Protein AF-A0A9C7V4M0-F1 (afdb_monomer_lite)

Sequence (363 aa):
MPRSAPHSQGSASPSSDWIDIIIPEENLIRITEFARAHLWLRRQAGNAGAIAARNTASVVIPTAVREFLRRYAFNRIAEGSASLALGSVAGYFPCVLEAAGLYRDVNNHTYTRWTVAGRVACIILPGAGVTTLIAIGAMGSSAAAALAAANFVYTPLRDVIQHYILREDNLEADERCQRLSAAIGAVAYMPNQFAVNEAMQYGTDILEPYTGALGANIVARSVVNFLGECTDDAVSIGSASYLMGREVETHVRFSPPSMRTWSAITDRILNTHAGRSALFSTVLDAGYTTDFATAPRTPNSHVSLTIESAAVGAAAGLAYLPYALTLGQDPRREYDVEAAERRGNTTVGQVSLTSFNVIRERR

pLDDT: mean 83.08, std 18.17, range [26.48, 97.69]

Structure (mmCIF, N/CA/C/O backbone):
data_AF-A0A9C7V4M0-F1
#
_entry.id   AF-A0A9C7V4M0-F1
#
loop_
_atom_site.group_PDB
_atom_site.id
_atom_site.type_symbol
_atom_site.label_atom_id
_atom_site.label_alt_id
_atom_site.label_comp_id
_atom_site.label_asym_id
_atom_site.label_entity_id
_atom_site.label_seq_id
_atom_site.pdbx_PDB_ins_code
_atom_site.Cartn_x
_atom_site.Cartn_y
_atom_site.Cartn_z
_atom_site.occupancy
_atom_site.B_iso_or_equiv
_atom_site.auth_seq_id
_atom_site.auth_comp_id
_atom_site.auth_asym_id
_atom_site.auth_atom_id
_atom_site.pdbx_PDB_model_num
ATOM 1 N N . MET A 1 1 ? -23.408 11.615 108.788 1.00 41.50 1 MET A N 1
ATOM 2 C CA . MET A 1 1 ? -21.998 11.566 108.339 1.00 41.50 1 MET A CA 1
ATOM 3 C C . MET A 1 1 ? -21.978 11.728 106.825 1.00 41.50 1 MET A C 1
ATOM 5 O O . MET A 1 1 ? -22.758 11.038 106.178 1.00 41.50 1 MET A O 1
ATOM 9 N N . PRO A 1 2 ? -21.201 12.673 106.270 1.00 43.59 2 PRO A N 1
ATOM 10 C CA . PRO A 1 2 ? -21.283 13.043 104.860 1.00 43.59 2 PRO A CA 1
ATOM 11 C C . PRO A 1 2 ? -20.517 12.034 103.995 1.00 43.59 2 PRO A C 1
ATOM 13 O O . PRO A 1 2 ? -19.413 11.627 104.350 1.00 43.59 2 PRO A O 1
ATOM 16 N N . ARG A 1 3 ? -21.094 11.637 102.856 1.00 42.34 3 ARG A N 1
ATOM 17 C CA . ARG A 1 3 ? -20.369 10.960 101.775 1.00 42.34 3 ARG A CA 1
ATOM 18 C C . ARG A 1 3 ? -20.226 11.930 100.610 1.00 42.34 3 ARG A C 1
ATOM 20 O O . ARG A 1 3 ? -21.210 12.426 100.072 1.00 42.34 3 ARG A O 1
ATOM 27 N N . SER A 1 4 ? -18.969 12.208 100.310 1.00 45.22 4 SER A N 1
ATOM 28 C CA . SER A 1 4 ? -18.433 12.920 99.160 1.00 45.22 4 SER A CA 1
ATOM 29 C C . SER A 1 4 ? -18.827 12.258 97.830 1.00 45.22 4 SER A C 1
ATOM 31 O O . SER A 1 4 ? -19.057 11.051 97.759 1.00 45.22 4 SER A O 1
ATOM 33 N N . ALA A 1 5 ? -18.927 13.096 96.797 1.00 48.88 5 ALA A N 1
ATOM 34 C CA . ALA A 1 5 ? -19.408 12.815 95.443 1.00 48.88 5 ALA A CA 1
ATOM 35 C C . ALA A 1 5 ? -18.590 11.772 94.653 1.00 48.88 5 ALA A C 1
ATOM 37 O O . ALA A 1 5 ? -17.413 11.568 94.950 1.00 48.88 5 ALA A O 1
ATOM 38 N N . PRO A 1 6 ? -19.132 11.247 93.537 1.00 47.34 6 PRO A N 1
ATOM 39 C CA . PRO A 1 6 ? -18.341 10.913 92.366 1.00 47.34 6 PRO A CA 1
ATOM 40 C C . PRO A 1 6 ? -18.458 12.016 91.303 1.00 47.34 6 PRO A C 1
ATOM 42 O O . PRO A 1 6 ? -19.546 12.382 90.860 1.00 47.34 6 PRO A O 1
ATOM 45 N N . HIS A 1 7 ? -17.297 12.528 90.899 1.00 45.88 7 HIS A N 1
ATOM 46 C CA . HIS A 1 7 ? -17.109 13.360 89.719 1.00 45.88 7 HIS A CA 1
ATOM 47 C C . HIS A 1 7 ? -17.587 12.632 88.456 1.00 45.88 7 HIS A C 1
ATOM 49 O O . HIS A 1 7 ? -17.216 11.483 88.211 1.00 45.88 7 HIS A O 1
ATOM 55 N N . SER A 1 8 ? -18.369 13.326 87.631 1.00 46.34 8 SER A N 1
ATOM 56 C CA . SER A 1 8 ? -18.640 12.935 86.254 1.00 46.34 8 SER A CA 1
ATOM 57 C C . SER A 1 8 ? -17.338 12.999 85.452 1.00 46.34 8 SER A C 1
ATOM 59 O O . SER A 1 8 ? -16.756 14.066 85.257 1.00 46.34 8 SER A O 1
ATOM 61 N N . GLN A 1 9 ? -16.860 11.845 84.988 1.00 46.28 9 GLN A N 1
ATOM 62 C CA . GLN A 1 9 ? -15.827 11.784 83.959 1.00 46.28 9 GLN A CA 1
ATOM 63 C C . GLN A 1 9 ? -16.443 12.286 82.651 1.00 46.28 9 GLN A C 1
ATOM 65 O O . GLN A 1 9 ? -17.275 11.613 82.046 1.00 46.28 9 GLN A O 1
ATOM 70 N N . GLY A 1 10 ? -16.062 13.495 82.242 1.00 44.91 10 GLY A N 1
ATOM 71 C CA . GLY A 1 10 ? -16.312 13.978 80.892 1.00 44.91 10 GLY A CA 1
ATOM 72 C C . GLY A 1 10 ? -15.559 13.090 79.907 1.00 44.91 10 GLY A C 1
ATOM 73 O O . GLY A 1 10 ? -14.334 13.005 79.950 1.00 44.91 10 GLY A O 1
ATOM 74 N N . SER A 1 11 ? -16.298 12.410 79.037 1.00 47.19 11 SER A N 1
ATOM 75 C CA . SER A 1 11 ? -15.755 11.713 77.879 1.00 47.19 11 SER A CA 1
ATOM 76 C C . SER A 1 11 ? -15.126 12.743 76.940 1.00 47.19 11 SER A C 1
ATOM 78 O O . SER A 1 11 ? -15.835 13.427 76.199 1.00 47.19 11 SER A O 1
ATOM 80 N N . ALA A 1 12 ? -13.802 12.879 76.986 1.00 50.81 12 ALA A N 1
ATOM 81 C CA . ALA A 1 12 ? -13.055 13.573 75.950 1.00 50.81 12 ALA A CA 1
ATOM 82 C C . ALA A 1 12 ? -13.247 12.799 74.639 1.00 50.81 12 ALA A C 1
ATOM 84 O O . ALA A 1 12 ? -12.781 11.669 74.493 1.00 50.81 12 ALA A O 1
ATOM 85 N N . SER A 1 13 ? -13.997 13.390 73.710 1.00 54.34 13 SER A N 1
ATOM 86 C CA . SER A 1 13 ? -14.003 12.952 72.318 1.00 54.34 13 SER A CA 1
ATOM 87 C C . SER A 1 13 ? -12.566 13.067 71.796 1.00 54.34 13 SER A C 1
ATOM 89 O O . SER A 1 13 ? -11.939 14.101 72.044 1.00 54.34 13 SER A O 1
ATOM 91 N N . PRO A 1 14 ? -12.001 12.039 71.139 1.00 50.09 14 PRO A N 1
ATOM 92 C CA . PRO A 1 14 ? -10.691 12.170 70.528 1.00 50.09 14 PRO A CA 1
ATOM 93 C C . PRO A 1 14 ? -10.807 13.238 69.441 1.00 50.09 14 PRO A C 1
ATOM 95 O O . PRO A 1 14 ? -11.465 13.021 68.425 1.00 50.09 14 PRO A O 1
ATOM 98 N N . SER A 1 15 ? -10.202 14.405 69.671 1.00 54.19 15 SER A N 1
ATOM 99 C CA . SER A 1 15 ? -9.975 15.384 68.617 1.00 54.19 15 SER A CA 1
ATOM 100 C C . SER A 1 15 ? -9.046 14.720 67.609 1.00 54.19 15 SER A C 1
ATOM 102 O O . SER A 1 15 ? -7.833 14.656 67.795 1.00 54.19 15 SER A O 1
ATOM 104 N N . SER A 1 16 ? -9.630 14.125 66.575 1.00 54.12 16 SER A N 1
ATOM 105 C CA . SER A 1 16 ? -8.900 13.764 65.375 1.00 54.12 16 SER A CA 1
ATOM 106 C C . SER A 1 16 ? -8.383 15.074 64.790 1.00 54.12 16 SER A C 1
ATOM 108 O O . SER A 1 16 ? -9.146 15.804 64.156 1.00 54.12 16 SER A O 1
ATOM 110 N N . ASP A 1 17 ? -7.128 15.401 65.089 1.00 50.47 17 ASP A N 1
ATOM 111 C CA . ASP A 1 17 ? -6.379 16.466 64.433 1.00 50.47 17 ASP A CA 1
ATOM 112 C C . ASP A 1 17 ? -6.276 16.102 62.949 1.00 50.47 17 ASP A C 1
ATOM 114 O O . ASP A 1 17 ? -5.369 15.392 62.511 1.00 50.47 17 ASP A O 1
ATOM 118 N N . TRP A 1 18 ? -7.264 16.530 62.169 1.00 58.59 18 TRP A N 1
ATOM 119 C CA . TRP A 1 18 ? -7.166 16.513 60.722 1.00 58.59 18 TRP A CA 1
ATOM 120 C C . TRP A 1 18 ? -6.251 17.668 60.331 1.00 58.59 18 TRP A C 1
ATOM 122 O O . TRP A 1 18 ? -6.521 18.829 60.630 1.00 58.59 18 TRP A O 1
ATOM 132 N N . ILE A 1 19 ? -5.130 17.339 59.696 1.00 63.84 19 ILE A N 1
ATOM 133 C CA . ILE A 1 19 ? -4.289 18.338 59.047 1.00 63.84 19 ILE A CA 1
ATOM 134 C C . ILE A 1 19 ? -5.003 18.723 57.753 1.00 63.84 19 ILE A C 1
ATOM 136 O O . ILE A 1 19 ? -4.982 17.965 56.781 1.00 63.84 19 ILE A O 1
ATOM 140 N N . ASP A 1 20 ? -5.630 19.897 57.742 1.00 56.53 20 ASP A N 1
ATOM 141 C CA . ASP A 1 20 ? -6.172 20.493 56.525 1.00 56.53 20 ASP A CA 1
ATOM 142 C C . ASP A 1 20 ? -5.011 20.948 55.632 1.00 56.53 20 ASP A C 1
ATOM 144 O O . ASP A 1 20 ? -4.419 22.015 55.810 1.00 56.53 20 ASP A O 1
ATOM 148 N N . ILE A 1 21 ? -4.654 20.112 54.654 1.00 70.12 21 ILE A N 1
ATOM 149 C CA . ILE A 1 21 ? -3.719 20.493 53.595 1.00 70.12 21 ILE A CA 1
ATOM 150 C C . ILE A 1 21 ? -4.492 21.352 52.591 1.00 70.12 21 ILE A C 1
ATOM 152 O O . ILE A 1 21 ? -5.098 20.847 51.647 1.00 70.12 21 ILE A O 1
ATOM 156 N N . ILE A 1 22 ? -4.467 22.669 52.797 1.00 74.12 22 ILE A N 1
ATOM 157 C CA . ILE A 1 22 ? -5.002 23.637 51.836 1.00 74.12 22 ILE A CA 1
ATOM 158 C C . ILE A 1 22 ? -4.025 23.712 50.661 1.00 74.12 22 ILE A C 1
ATOM 160 O O . ILE A 1 22 ? -2.977 24.352 50.741 1.00 74.12 22 ILE A O 1
ATOM 164 N N . ILE A 1 23 ? -4.356 23.035 49.563 1.00 71.31 23 ILE A N 1
ATOM 165 C CA . ILE A 1 23 ? -3.645 23.189 48.292 1.00 71.31 23 ILE A CA 1
ATOM 166 C C . ILE A 1 23 ? -4.251 24.408 47.583 1.00 71.31 23 ILE A C 1
ATOM 168 O O . ILE A 1 23 ? -5.443 24.380 47.277 1.00 71.31 23 ILE A O 1
ATOM 172 N N . PRO A 1 24 ? -3.469 25.465 47.293 1.00 80.56 24 PRO A N 1
ATOM 173 C CA . PRO A 1 24 ? -3.948 26.603 46.512 1.00 80.56 24 PRO A CA 1
ATOM 174 C C . PRO A 1 24 ? -4.543 26.140 45.174 1.00 80.56 24 PRO A C 1
ATOM 176 O O . PRO A 1 24 ? -3.950 25.290 44.505 1.00 80.56 24 PRO A O 1
ATOM 179 N N . GLU A 1 25 ? -5.684 26.698 44.757 1.00 77.25 25 GLU A N 1
ATOM 180 C CA . GLU A 1 25 ? -6.380 26.292 43.520 1.00 77.25 25 GLU A CA 1
ATOM 181 C C . GLU A 1 25 ? -5.465 26.345 42.284 1.00 77.25 25 GLU A C 1
ATOM 183 O O . GLU A 1 25 ? -5.486 25.453 41.440 1.00 77.25 25 GLU A O 1
ATOM 188 N N . GLU A 1 26 ? -4.569 27.330 42.228 1.00 77.94 26 GLU A N 1
ATOM 189 C CA . GLU A 1 26 ? -3.531 27.484 41.200 1.00 77.94 26 GLU A CA 1
ATOM 190 C C . GLU A 1 26 ? -2.539 26.308 41.116 1.00 77.94 26 GLU A C 1
ATOM 192 O O . GLU A 1 26 ? -2.023 25.992 40.039 1.00 77.94 26 GLU A O 1
ATOM 197 N N . ASN A 1 27 ? -2.274 25.633 42.236 1.00 77.62 27 ASN A N 1
ATOM 198 C CA . ASN A 1 27 ? -1.433 24.439 42.280 1.00 77.62 27 ASN A CA 1
ATOM 199 C C . ASN A 1 27 ? -2.236 23.199 41.880 1.00 77.62 27 ASN A C 1
ATOM 201 O O . ASN A 1 27 ? -1.705 22.321 41.207 1.00 77.62 27 ASN A O 1
ATOM 205 N N . LEU A 1 28 ? -3.527 23.155 42.213 1.00 73.38 28 LEU A N 1
ATOM 206 C CA . LEU A 1 28 ? -4.447 22.097 41.791 1.00 73.38 28 LEU A CA 1
ATOM 207 C C . LEU A 1 28 ? -4.658 22.108 40.266 1.00 73.38 28 LEU A C 1
ATOM 209 O O . LEU A 1 28 ? -4.593 21.057 39.624 1.00 73.38 28 LEU A O 1
ATOM 213 N N . ILE A 1 29 ? -4.806 23.291 39.663 1.00 79.50 29 ILE A N 1
ATOM 214 C CA . ILE A 1 29 ? -4.870 23.469 38.203 1.00 79.50 29 ILE A CA 1
ATOM 215 C C . ILE A 1 29 ? -3.561 23.003 37.553 1.00 79.50 29 ILE A C 1
ATOM 217 O O . ILE A 1 29 ? -3.587 22.162 36.659 1.00 79.50 29 ILE A O 1
ATOM 221 N N . ARG A 1 30 ? -2.399 23.440 38.055 1.00 77.38 30 ARG A N 1
ATOM 222 C CA . ARG A 1 30 ? -1.102 23.006 37.503 1.00 77.38 30 ARG A CA 1
ATOM 223 C C . ARG A 1 30 ? -0.863 21.501 37.617 1.00 77.38 30 ARG A C 1
ATOM 225 O O . ARG A 1 30 ? -0.384 20.889 36.665 1.00 77.38 30 ARG A O 1
ATOM 232 N N . ILE A 1 31 ? -1.203 20.889 38.752 1.00 77.12 31 ILE A N 1
ATOM 233 C CA . ILE A 1 31 ? -1.056 19.440 38.954 1.00 77.12 31 ILE A CA 1
ATOM 234 C C . ILE A 1 31 ? -1.982 18.670 38.004 1.00 77.12 31 ILE A C 1
ATOM 236 O O . ILE A 1 31 ? -1.557 17.682 37.404 1.00 77.12 31 ILE A O 1
ATOM 240 N N . THR A 1 32 ? -3.226 19.124 37.828 1.00 79.44 32 THR A N 1
ATOM 241 C CA . THR A 1 32 ? -4.188 18.468 36.928 1.00 79.44 32 THR A CA 1
ATOM 242 C C . THR A 1 32 ? -3.817 18.630 35.453 1.00 79.44 32 THR A C 1
ATOM 244 O O . THR A 1 32 ? -3.911 17.659 34.701 1.00 79.44 32 THR A O 1
ATOM 247 N N . GLU A 1 33 ? -3.328 19.799 35.034 1.00 84.62 33 GLU A N 1
ATOM 248 C CA . GLU A 1 33 ? -2.803 20.027 33.683 1.00 84.62 33 GLU A CA 1
ATOM 249 C C . GLU A 1 33 ? -1.559 19.182 33.403 1.00 84.62 33 GLU A C 1
ATOM 251 O O . GLU A 1 33 ? -1.486 18.515 32.369 1.00 84.62 33 GLU A O 1
ATOM 256 N N . PHE A 1 34 ? -0.613 19.137 34.345 1.00 84.44 34 PHE A N 1
ATOM 257 C CA . PHE A 1 34 ? 0.590 18.317 34.225 1.00 84.44 34 PHE A CA 1
ATOM 258 C C . PHE A 1 34 ? 0.255 16.821 34.145 1.00 84.44 34 PHE A C 1
ATOM 260 O O . PHE A 1 34 ? 0.763 16.114 33.272 1.00 84.44 34 PHE A O 1
ATOM 267 N N . ALA A 1 35 ? -0.649 16.334 35.001 1.00 82.50 35 ALA A N 1
ATOM 268 C CA . ALA A 1 35 ? -1.106 14.947 34.969 1.00 82.50 35 ALA A CA 1
ATOM 269 C C . ALA A 1 35 ? -1.805 14.607 33.642 1.00 82.50 35 ALA A C 1
ATOM 271 O O . ALA A 1 35 ? -1.540 13.551 33.060 1.00 82.50 35 ALA A O 1
ATOM 272 N N . ARG A 1 36 ? -2.643 15.514 33.120 1.00 83.94 36 ARG A N 1
ATOM 273 C CA . ARG A 1 36 ? -3.312 15.356 31.820 1.00 83.94 36 ARG A CA 1
ATOM 274 C C . ARG A 1 36 ? -2.304 15.311 30.672 1.00 83.94 36 ARG A C 1
ATOM 276 O O . ARG A 1 36 ? -2.398 14.423 29.829 1.00 83.94 36 ARG A O 1
ATOM 283 N N . ALA A 1 37 ? -1.323 16.214 30.662 1.00 85.69 37 ALA A N 1
ATOM 284 C CA . ALA A 1 37 ? -0.269 16.245 29.651 1.00 85.69 37 ALA A CA 1
ATOM 285 C C . ALA A 1 37 ? 0.580 14.964 29.674 1.00 85.69 37 ALA A C 1
ATOM 287 O O . ALA A 1 37 ? 0.852 14.378 28.627 1.00 85.69 37 ALA A O 1
ATOM 288 N N . HIS A 1 38 ? 0.944 14.481 30.864 1.00 86.56 38 HIS A N 1
ATOM 289 C CA . HIS A 1 38 ? 1.712 13.249 31.017 1.00 86.56 38 HIS A CA 1
ATOM 290 C C . HIS A 1 38 ? 0.925 12.009 30.559 1.00 86.56 38 HIS A C 1
ATOM 292 O O . HIS A 1 38 ? 1.467 11.162 29.848 1.00 86.56 38 HIS A O 1
ATOM 298 N N . LEU A 1 39 ? -0.363 11.904 30.909 1.00 87.38 39 LEU A N 1
ATOM 299 C CA . LEU A 1 39 ? -1.237 10.825 30.428 1.00 87.38 39 LEU A CA 1
ATOM 300 C C . LEU A 1 39 ? -1.405 10.864 28.905 1.00 87.38 39 LEU A C 1
ATOM 302 O O . LEU A 1 39 ? -1.290 9.827 28.252 1.00 87.38 39 LEU A O 1
ATOM 306 N N . TRP A 1 40 ? -1.607 12.056 28.339 1.00 87.56 40 TRP A N 1
ATOM 307 C CA . TRP A 1 40 ? -1.692 12.246 26.895 1.00 87.56 40 TRP A CA 1
ATOM 308 C C . TRP A 1 40 ? -0.401 11.803 26.197 1.00 87.56 40 TRP A C 1
ATOM 310 O O . TRP A 1 40 ? -0.465 10.985 25.282 1.00 87.56 40 TRP A O 1
ATOM 320 N N . LEU A 1 41 ? 0.770 12.245 26.672 1.00 88.12 41 LEU A N 1
ATOM 321 C CA . LEU A 1 41 ? 2.072 11.862 26.109 1.00 88.12 41 LEU A CA 1
ATOM 322 C C . LEU A 1 41 ? 2.298 10.351 26.155 1.00 88.12 41 LEU A C 1
ATOM 324 O O . LEU A 1 41 ? 2.699 9.759 25.155 1.00 88.12 41 LEU A O 1
ATOM 328 N N . ARG A 1 42 ? 2.011 9.710 27.296 1.00 89.62 42 ARG A N 1
ATOM 329 C CA . ARG A 1 42 ? 2.127 8.251 27.428 1.00 89.62 42 ARG A CA 1
ATOM 330 C C . ARG A 1 42 ? 1.240 7.524 26.428 1.00 89.62 42 ARG A C 1
ATOM 332 O O . ARG A 1 42 ? 1.685 6.545 25.835 1.00 89.62 42 ARG A O 1
ATOM 339 N N . ARG A 1 43 ? 0.017 8.010 26.212 1.00 88.12 43 ARG A N 1
ATOM 340 C CA . ARG A 1 43 ? -0.903 7.427 25.235 1.00 88.12 43 ARG A CA 1
ATOM 341 C C . ARG A 1 43 ? -0.403 7.612 23.805 1.00 88.12 43 ARG A C 1
ATOM 343 O O . ARG A 1 43 ? -0.392 6.646 23.054 1.00 88.12 43 ARG A O 1
ATOM 350 N N . GLN A 1 44 ? 0.070 8.806 23.442 1.00 90.00 44 GLN A N 1
ATOM 351 C CA . GLN A 1 44 ? 0.638 9.040 22.109 1.00 90.00 44 GLN A CA 1
ATOM 352 C C . GLN A 1 44 ? 1.874 8.174 21.858 1.00 90.00 44 GLN A C 1
ATOM 354 O O . GLN A 1 44 ? 1.995 7.582 20.790 1.00 90.00 44 GLN A O 1
ATOM 359 N N . ALA A 1 45 ? 2.754 8.030 22.852 1.00 89.31 45 ALA A N 1
ATOM 360 C CA . ALA A 1 45 ? 3.911 7.144 22.765 1.00 89.31 45 ALA A CA 1
ATOM 361 C C . ALA A 1 45 ? 3.496 5.670 22.622 1.00 89.31 45 ALA A C 1
ATOM 363 O O . ALA A 1 45 ? 4.065 4.954 21.800 1.00 89.31 45 ALA A O 1
ATOM 364 N N . GLY A 1 46 ? 2.483 5.226 23.375 1.00 91.19 46 GLY A N 1
ATOM 365 C CA . GLY A 1 46 ? 1.904 3.888 23.245 1.00 91.19 46 GLY A CA 1
ATOM 366 C C . GLY A 1 46 ? 1.333 3.641 21.849 1.00 91.19 46 GLY A C 1
ATOM 367 O O . GLY A 1 46 ? 1.661 2.636 21.221 1.00 91.19 46 GLY A O 1
ATOM 368 N N . ASN A 1 47 ? 0.570 4.600 21.322 1.00 92.25 47 ASN A N 1
ATOM 369 C CA . ASN A 1 47 ? -0.021 4.509 19.991 1.00 92.25 47 ASN A CA 1
ATOM 370 C C . ASN A 1 47 ? 1.035 4.490 18.884 1.00 92.25 47 ASN A C 1
ATOM 372 O O . ASN A 1 47 ? 1.007 3.624 18.010 1.00 92.25 47 ASN A O 1
ATOM 376 N N . ALA A 1 48 ? 2.011 5.396 18.951 1.00 92.69 48 ALA A N 1
ATOM 377 C CA . ALA A 1 48 ? 3.132 5.422 18.020 1.00 92.69 48 ALA A CA 1
ATOM 378 C C . ALA A 1 48 ? 3.931 4.111 18.074 1.00 92.69 48 ALA A C 1
ATOM 380 O O . ALA A 1 48 ? 4.277 3.559 17.032 1.00 92.69 48 ALA A O 1
ATOM 381 N N . GLY A 1 49 ? 4.168 3.573 19.274 1.00 93.00 49 GLY A N 1
ATOM 382 C CA . GLY A 1 49 ? 4.839 2.291 19.472 1.00 93.00 49 GLY A CA 1
ATOM 383 C C . GLY A 1 49 ? 4.072 1.116 18.863 1.00 93.00 49 GLY A C 1
ATOM 384 O O . GLY A 1 49 ? 4.673 0.280 18.190 1.00 93.00 49 GLY A O 1
ATOM 385 N N . ALA A 1 50 ? 2.749 1.064 19.036 1.00 92.50 50 ALA A N 1
ATOM 386 C CA . ALA A 1 50 ? 1.902 0.026 18.452 1.00 92.50 50 ALA A CA 1
ATOM 387 C C . ALA A 1 50 ? 1.884 0.089 16.913 1.00 92.50 50 ALA A C 1
ATOM 389 O O . ALA A 1 50 ? 2.065 -0.933 16.244 1.00 92.50 50 ALA A O 1
ATOM 390 N N . ILE A 1 51 ? 1.732 1.291 16.348 1.00 93.44 51 ILE A N 1
ATOM 391 C CA . ILE A 1 51 ? 1.807 1.531 14.899 1.00 93.44 51 ILE A CA 1
ATOM 392 C C . ILE A 1 51 ? 3.177 1.090 14.364 1.00 93.44 51 ILE A C 1
ATOM 394 O O . ILE A 1 51 ? 3.254 0.271 13.444 1.00 93.44 51 ILE A O 1
ATOM 398 N N . ALA A 1 52 ? 4.262 1.550 14.991 1.00 94.69 52 ALA A N 1
ATOM 399 C CA . ALA A 1 52 ? 5.627 1.216 14.601 1.00 94.69 52 ALA A CA 1
ATOM 400 C C . ALA A 1 52 ? 5.907 -0.292 14.686 1.00 94.69 52 ALA A C 1
ATOM 402 O O . ALA A 1 52 ? 6.492 -0.871 13.768 1.00 94.69 52 ALA A O 1
ATOM 403 N N . ALA A 1 53 ? 5.463 -0.965 15.748 1.00 93.31 53 ALA A N 1
ATOM 404 C CA . ALA A 1 53 ? 5.675 -2.400 15.918 1.00 93.31 53 ALA A CA 1
ATOM 405 C C . ALA A 1 53 ? 5.009 -3.208 14.791 1.00 93.31 53 ALA A C 1
ATOM 407 O O . ALA A 1 53 ? 5.654 -4.054 14.163 1.00 93.31 53 ALA A O 1
ATOM 408 N N . ARG A 1 54 ? 3.744 -2.909 14.465 1.00 94.25 54 ARG A N 1
ATOM 409 C CA . ARG A 1 54 ? 3.044 -3.580 13.359 1.00 94.25 54 ARG A CA 1
ATOM 410 C C . ARG A 1 54 ? 3.659 -3.243 12.002 1.00 94.25 54 ARG A C 1
ATOM 412 O O . ARG A 1 54 ? 3.797 -4.139 11.163 1.00 94.25 54 ARG A O 1
ATOM 419 N N . ASN A 1 55 ? 4.018 -1.984 11.759 1.00 94.75 55 ASN A N 1
ATOM 420 C CA . ASN A 1 55 ? 4.549 -1.558 10.463 1.00 94.75 55 ASN A CA 1
ATOM 421 C C . ASN A 1 55 ? 5.983 -2.040 10.240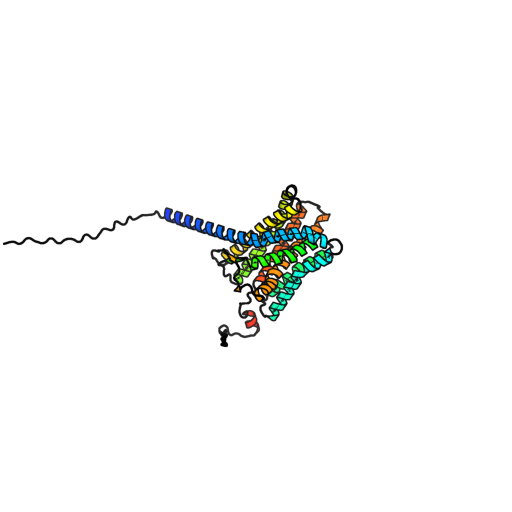 1.00 94.75 55 ASN A C 1
ATOM 423 O O . ASN A 1 55 ? 6.350 -2.350 9.112 1.00 94.75 55 ASN A O 1
ATOM 427 N N . THR A 1 56 ? 6.767 -2.256 11.294 1.00 95.19 56 THR A N 1
ATOM 428 C CA . THR A 1 56 ? 8.073 -2.918 11.166 1.00 95.19 56 THR A CA 1
ATOM 429 C C . THR A 1 56 ? 7.909 -4.301 10.533 1.00 95.19 56 THR A C 1
ATOM 431 O O . THR A 1 56 ? 8.534 -4.607 9.521 1.00 95.19 56 THR A O 1
ATOM 434 N N . ALA A 1 57 ? 7.002 -5.126 11.061 1.00 93.94 57 ALA A N 1
ATOM 435 C CA . ALA A 1 57 ? 6.770 -6.450 10.496 1.00 93.94 57 ALA A CA 1
ATOM 436 C C . ALA A 1 57 ? 6.089 -6.378 9.120 1.00 93.94 57 ALA A C 1
ATOM 438 O O . ALA A 1 57 ? 6.509 -7.051 8.186 1.00 93.94 57 ALA A O 1
ATOM 439 N N . SER A 1 58 ? 5.034 -5.570 8.982 1.00 94.12 58 SER A N 1
ATOM 440 C CA . SER A 1 58 ? 4.165 -5.595 7.797 1.00 94.12 58 SER A CA 1
ATOM 441 C C . SER A 1 58 ? 4.573 -4.667 6.653 1.00 94.12 58 SER A C 1
ATOM 443 O O . SER A 1 58 ? 3.976 -4.749 5.583 1.00 94.12 58 SER A O 1
ATOM 445 N N . VAL A 1 59 ? 5.572 -3.804 6.844 1.00 95.50 59 VAL A N 1
ATOM 446 C CA . VAL A 1 59 ? 6.032 -2.850 5.823 1.00 95.50 59 VAL A CA 1
ATOM 447 C C . VAL A 1 59 ? 7.516 -3.026 5.540 1.00 95.50 59 VAL A C 1
ATOM 449 O O . VAL A 1 59 ? 7.870 -3.244 4.384 1.00 95.50 59 VAL A O 1
ATOM 452 N N . VAL A 1 60 ? 8.388 -3.003 6.554 1.00 96.56 60 VAL A N 1
ATOM 453 C CA . VAL A 1 60 ? 9.848 -3.091 6.338 1.00 96.56 60 VAL A CA 1
ATOM 454 C C . VAL A 1 60 ? 10.222 -4.416 5.675 1.00 96.56 60 VAL A C 1
ATOM 456 O O . VAL A 1 60 ? 10.855 -4.409 4.622 1.00 96.56 60 VAL A O 1
ATOM 459 N N . ILE A 1 61 ? 9.783 -5.549 6.238 1.00 95.56 61 ILE A N 1
ATOM 460 C CA . ILE A 1 61 ? 10.116 -6.876 5.695 1.00 95.56 61 ILE A CA 1
ATOM 461 C C . ILE A 1 61 ? 9.559 -7.042 4.271 1.00 95.56 61 ILE A C 1
ATOM 463 O O . ILE A 1 61 ? 10.347 -7.346 3.372 1.00 95.56 61 ILE A O 1
ATOM 467 N N . PRO A 1 62 ? 8.260 -6.792 3.998 1.00 97.00 62 PRO A N 1
ATOM 468 C CA . PRO A 1 62 ? 7.750 -6.901 2.637 1.00 97.00 62 PRO A CA 1
ATOM 469 C C . PRO A 1 62 ? 8.429 -5.958 1.653 1.00 97.00 62 PRO A C 1
ATOM 471 O O . PRO A 1 62 ? 8.666 -6.358 0.518 1.00 97.00 62 PRO A O 1
ATOM 474 N N . THR A 1 63 ? 8.772 -4.732 2.063 1.00 96.56 63 THR A N 1
ATOM 475 C CA . THR A 1 63 ? 9.447 -3.766 1.182 1.00 96.56 63 THR A CA 1
ATOM 476 C C . THR A 1 63 ? 10.852 -4.240 0.832 1.00 96.56 63 THR A C 1
ATOM 478 O O . THR A 1 63 ? 11.222 -4.228 -0.340 1.00 96.56 63 THR A O 1
ATOM 481 N N . ALA A 1 64 ? 11.611 -4.730 1.813 1.00 96.25 64 ALA A N 1
ATOM 482 C CA . ALA A 1 64 ? 12.948 -5.260 1.587 1.00 96.25 64 ALA A CA 1
ATOM 483 C C . ALA A 1 64 ? 12.926 -6.454 0.621 1.00 96.25 64 ALA A C 1
ATOM 485 O O . ALA A 1 64 ? 13.685 -6.485 -0.349 1.00 96.25 64 ALA A O 1
ATOM 486 N N . VAL A 1 65 ? 12.010 -7.405 0.841 1.00 97.62 65 VAL A N 1
ATOM 487 C CA . VAL A 1 65 ? 11.844 -8.579 -0.032 1.00 97.62 65 VAL A CA 1
ATOM 488 C C . VAL A 1 65 ? 11.374 -8.162 -1.429 1.00 97.62 65 VAL A C 1
ATOM 490 O O . VAL A 1 65 ? 11.901 -8.664 -2.423 1.00 97.62 65 VAL A O 1
ATOM 493 N N . ARG A 1 66 ? 10.438 -7.207 -1.524 1.00 96.69 66 ARG A N 1
ATOM 494 C CA . ARG A 1 66 ? 9.980 -6.623 -2.793 1.00 96.69 66 ARG A CA 1
ATOM 495 C C . ARG A 1 66 ? 11.143 -6.045 -3.582 1.00 96.69 66 ARG A C 1
ATOM 497 O O . ARG A 1 66 ? 11.306 -6.397 -4.744 1.00 96.69 66 ARG A O 1
ATOM 504 N N . GLU A 1 67 ? 11.942 -5.166 -2.980 1.00 95.88 67 GLU A N 1
ATOM 505 C CA . GLU A 1 67 ? 13.053 -4.508 -3.676 1.00 95.88 67 GLU A CA 1
ATOM 506 C C . GLU A 1 67 ? 14.147 -5.493 -4.078 1.00 95.88 67 GLU A C 1
ATOM 508 O O . GLU A 1 67 ? 14.677 -5.397 -5.188 1.00 95.88 67 GLU A O 1
ATOM 513 N N . PHE A 1 68 ? 14.435 -6.475 -3.219 1.00 96.00 68 PHE A N 1
ATOM 514 C CA . PHE A 1 68 ? 15.352 -7.556 -3.547 1.00 96.00 68 PHE A CA 1
ATOM 515 C C . PHE A 1 68 ? 14.874 -8.333 -4.779 1.00 96.00 68 PHE A C 1
ATOM 517 O O . PHE A 1 68 ? 15.599 -8.419 -5.770 1.00 96.00 68 PHE A O 1
ATOM 524 N N . LEU A 1 69 ? 13.640 -8.847 -4.764 1.00 96.56 69 LEU A N 1
ATOM 525 C CA . LEU A 1 69 ? 13.107 -9.652 -5.866 1.00 96.56 69 LEU A CA 1
ATOM 526 C C . LEU A 1 69 ? 12.891 -8.836 -7.138 1.00 96.56 69 LEU A C 1
ATOM 528 O O . LEU A 1 69 ? 13.193 -9.332 -8.221 1.00 96.56 69 LEU A O 1
ATOM 532 N N . ARG A 1 70 ? 12.448 -7.579 -7.026 1.00 94.69 70 ARG A N 1
ATOM 533 C CA . ARG A 1 70 ? 12.325 -6.658 -8.162 1.00 94.69 70 ARG A CA 1
ATOM 534 C C . ARG A 1 70 ? 13.644 -6.547 -8.915 1.00 94.69 70 ARG A C 1
ATOM 536 O O . ARG A 1 70 ? 13.684 -6.759 -10.123 1.00 94.69 70 ARG A O 1
ATOM 543 N N . ARG A 1 71 ? 14.726 -6.240 -8.194 1.00 91.19 71 ARG A N 1
ATOM 544 C CA . ARG A 1 71 ? 16.037 -5.956 -8.790 1.00 91.19 71 ARG A CA 1
ATOM 545 C C . ARG A 1 71 ? 16.813 -7.213 -9.173 1.00 91.19 71 ARG A C 1
ATOM 547 O O . ARG A 1 71 ? 17.532 -7.179 -10.166 1.00 91.19 71 ARG A O 1
ATOM 554 N N . TYR A 1 72 ? 16.674 -8.300 -8.414 1.00 91.19 72 TYR A N 1
ATOM 555 C CA . TYR A 1 72 ? 17.442 -9.529 -8.622 1.00 91.19 72 TYR A CA 1
ATOM 556 C C . TYR A 1 72 ? 16.759 -10.531 -9.561 1.00 91.19 72 TYR A C 1
ATOM 558 O O . TYR A 1 72 ? 17.426 -11.131 -10.403 1.00 91.19 72 TYR A O 1
ATOM 566 N N . ALA A 1 73 ? 15.444 -10.724 -9.420 1.00 92.25 73 ALA A N 1
ATOM 567 C CA . ALA A 1 73 ? 14.698 -11.765 -10.126 1.00 92.25 73 ALA A CA 1
ATOM 568 C C . ALA A 1 73 ? 13.806 -11.185 -11.229 1.00 92.25 73 ALA A C 1
ATOM 570 O O . ALA A 1 73 ? 13.991 -11.508 -12.400 1.00 92.25 73 ALA A O 1
ATOM 571 N N . PHE A 1 74 ? 12.865 -10.304 -10.885 1.00 92.38 74 PHE A N 1
ATOM 572 C CA . PHE A 1 74 ? 11.854 -9.855 -11.842 1.00 92.38 74 PHE A CA 1
ATOM 573 C C . PHE A 1 74 ? 12.418 -8.989 -12.958 1.00 92.38 74 PHE A C 1
ATOM 575 O O . PHE A 1 74 ? 11.980 -9.151 -14.087 1.00 92.38 74 PHE A O 1
ATOM 582 N N . ASN A 1 75 ? 13.421 -8.147 -12.693 1.00 89.94 75 ASN A N 1
ATOM 583 C CA . ASN A 1 75 ? 14.100 -7.403 -13.756 1.00 89.94 75 ASN A CA 1
ATOM 584 C C . ASN A 1 75 ? 14.682 -8.332 -14.828 1.00 89.94 75 ASN A C 1
ATOM 586 O O . ASN A 1 75 ? 14.584 -8.004 -16.003 1.00 89.94 75 ASN A O 1
ATOM 590 N N . ARG A 1 76 ? 15.228 -9.491 -14.429 1.00 89.88 76 ARG A N 1
ATOM 591 C CA . ARG A 1 76 ? 15.773 -10.497 -15.356 1.00 89.88 76 ARG A CA 1
ATOM 592 C C . ARG A 1 76 ? 14.675 -11.249 -16.097 1.00 89.88 76 ARG A C 1
ATOM 594 O O . ARG A 1 76 ? 14.780 -11.492 -17.290 1.00 89.88 76 ARG A O 1
ATOM 601 N N . ILE A 1 77 ? 13.600 -11.605 -15.392 1.00 89.56 77 ILE A N 1
ATOM 602 C CA . ILE A 1 77 ? 12.429 -12.256 -16.002 1.00 89.56 77 ILE A CA 1
ATOM 603 C C . ILE A 1 77 ? 11.764 -11.319 -17.017 1.00 89.56 77 ILE A C 1
ATOM 605 O O . ILE A 1 77 ? 11.262 -11.776 -18.037 1.00 89.56 77 ILE A O 1
ATOM 609 N N . ALA A 1 78 ? 11.774 -10.016 -16.749 1.00 88.69 78 ALA A N 1
ATOM 610 C CA . ALA A 1 78 ? 11.187 -8.987 -17.591 1.00 88.69 78 ALA A CA 1
ATOM 611 C C . ALA A 1 78 ? 12.113 -8.516 -18.727 1.00 88.69 78 ALA A C 1
ATOM 613 O O . ALA A 1 78 ? 11.837 -7.484 -19.333 1.00 88.69 78 ALA A O 1
ATOM 614 N N . GLU A 1 79 ? 13.213 -9.213 -19.024 1.00 88.25 79 GLU A N 1
ATOM 615 C CA . GLU A 1 79 ? 14.094 -8.840 -20.133 1.00 88.25 79 GLU A CA 1
ATOM 616 C C . GLU A 1 79 ? 13.432 -9.101 -21.498 1.00 88.25 79 GLU A C 1
ATOM 618 O O . GLU A 1 79 ? 12.763 -10.112 -21.730 1.00 88.25 79 GLU A O 1
ATOM 623 N N . GLY A 1 80 ? 13.629 -8.166 -22.431 1.00 81.12 80 GLY A N 1
ATOM 624 C CA . GLY A 1 80 ? 13.126 -8.278 -23.799 1.00 81.12 80 GLY A CA 1
ATOM 625 C C . GLY A 1 80 ? 11.598 -8.346 -23.880 1.00 81.12 80 GLY A C 1
ATOM 626 O O . GLY A 1 80 ? 10.888 -7.564 -23.256 1.00 81.12 80 GLY A O 1
ATOM 627 N N . SER A 1 81 ? 11.076 -9.285 -24.671 1.00 78.75 81 SER A N 1
ATOM 628 C CA . SER A 1 81 ? 9.638 -9.404 -24.952 1.00 78.75 81 SER A CA 1
ATOM 629 C C . SER A 1 81 ? 8.798 -9.905 -23.770 1.00 78.75 81 SER A C 1
ATOM 631 O O . SER A 1 81 ? 7.570 -9.866 -23.839 1.00 78.75 81 SER A O 1
ATOM 633 N N . ALA A 1 82 ? 9.424 -10.386 -22.691 1.00 89.06 82 ALA A N 1
ATOM 634 C CA . ALA A 1 82 ? 8.718 -10.887 -21.515 1.00 89.06 82 ALA A CA 1
ATOM 635 C C . ALA A 1 82 ? 8.172 -9.765 -20.610 1.00 89.06 82 ALA A C 1
ATOM 637 O O . ALA A 1 82 ? 7.241 -10.021 -19.841 1.00 89.06 82 ALA A O 1
ATOM 638 N N . SER A 1 83 ? 8.685 -8.527 -20.724 1.00 91.19 83 SER A N 1
ATOM 639 C CA . SER A 1 83 ? 8.220 -7.385 -19.918 1.00 91.19 83 SER A CA 1
ATOM 640 C C . SER A 1 83 ? 6.727 -7.132 -20.097 1.00 91.19 83 SER A C 1
ATOM 642 O O . SER A 1 83 ? 6.009 -6.971 -19.115 1.00 91.19 83 SER A O 1
ATOM 644 N N . LEU A 1 84 ? 6.242 -7.164 -21.341 1.00 93.06 84 LEU A N 1
ATOM 645 C CA . LEU A 1 84 ? 4.844 -6.894 -21.648 1.00 93.06 84 LEU A CA 1
ATOM 646 C C . LEU A 1 84 ? 3.929 -7.940 -21.011 1.00 93.06 84 LEU A C 1
ATOM 648 O O . LEU A 1 84 ? 2.939 -7.579 -20.380 1.00 93.06 84 LEU A O 1
ATOM 652 N N . ALA A 1 85 ? 4.266 -9.224 -21.145 1.00 94.56 85 ALA A N 1
ATOM 653 C CA . ALA A 1 85 ? 3.466 -10.308 -20.586 1.00 94.56 85 ALA A CA 1
ATOM 654 C C . ALA A 1 85 ? 3.451 -10.257 -19.052 1.00 94.56 85 ALA A C 1
ATOM 656 O O . ALA A 1 85 ? 2.377 -10.245 -18.452 1.00 94.56 85 ALA A O 1
ATOM 657 N N . LEU A 1 86 ? 4.627 -10.166 -18.418 1.00 95.44 86 LEU A N 1
ATOM 658 C CA . LEU A 1 86 ? 4.732 -10.099 -16.961 1.00 95.44 86 LEU A CA 1
ATOM 659 C C . LEU A 1 86 ? 4.047 -8.847 -16.407 1.00 95.44 86 LEU A C 1
ATOM 661 O O . LEU A 1 86 ? 3.262 -8.950 -15.468 1.00 95.44 86 LEU A O 1
ATOM 665 N N . GLY A 1 87 ? 4.323 -7.684 -16.998 1.00 94.69 87 GLY A N 1
ATOM 666 C CA . GLY A 1 87 ? 3.765 -6.403 -16.582 1.00 94.69 87 GLY A CA 1
ATOM 667 C C . GLY A 1 87 ? 2.251 -6.342 -16.756 1.00 94.69 87 GLY A C 1
ATOM 668 O O . GLY A 1 87 ? 1.561 -5.894 -15.848 1.00 94.69 87 GLY A O 1
ATOM 669 N N . SER A 1 88 ? 1.714 -6.884 -17.855 1.00 95.12 88 SER A N 1
ATOM 670 C CA . SER A 1 88 ? 0.261 -6.977 -18.060 1.00 95.12 88 SER A CA 1
ATOM 671 C C . SER A 1 88 ? -0.388 -7.906 -17.039 1.00 95.12 88 SER A C 1
ATOM 673 O O . SER A 1 88 ? -1.379 -7.537 -16.419 1.00 95.12 88 SER A O 1
ATOM 675 N N . VAL A 1 89 ? 0.171 -9.102 -16.825 1.00 96.75 89 VAL A N 1
ATOM 676 C CA . VAL A 1 89 ? -0.377 -10.066 -15.857 1.00 96.75 89 VAL A CA 1
ATOM 677 C C . VAL A 1 89 ? -0.327 -9.492 -14.444 1.00 96.75 89 VAL A C 1
ATOM 679 O O . VAL A 1 89 ? -1.327 -9.540 -13.734 1.00 96.75 89 VAL A O 1
ATOM 682 N N . ALA A 1 90 ? 0.802 -8.904 -14.048 1.00 96.75 90 ALA A N 1
ATOM 683 C CA . ALA A 1 90 ? 0.949 -8.276 -12.743 1.00 96.75 90 ALA A CA 1
ATOM 684 C C . ALA A 1 90 ? 0.029 -7.064 -12.576 1.00 96.75 90 ALA A C 1
ATOM 686 O O . ALA A 1 90 ? -0.605 -6.933 -11.535 1.00 96.75 90 ALA A O 1
ATOM 687 N N . GLY A 1 91 ? -0.066 -6.198 -13.583 1.00 95.50 91 GLY A N 1
ATOM 688 C CA . GLY A 1 91 ? -0.861 -4.974 -13.533 1.00 95.50 91 GLY A CA 1
ATOM 689 C C . GLY A 1 91 ? -2.375 -5.214 -13.568 1.00 95.50 91 GLY A C 1
ATOM 690 O O . GLY A 1 91 ? -3.118 -4.557 -12.844 1.00 95.50 91 GLY A O 1
ATOM 691 N N . TYR A 1 92 ? -2.853 -6.192 -14.346 1.00 97.69 92 TYR A N 1
ATOM 692 C CA . TYR A 1 92 ? -4.277 -6.554 -14.383 1.00 97.69 92 TYR A CA 1
ATOM 693 C C . TYR A 1 92 ? -4.704 -7.497 -13.256 1.00 97.69 92 TYR A C 1
ATOM 695 O O . TYR A 1 92 ? -5.902 -7.656 -13.022 1.00 97.69 92 TYR A O 1
ATOM 703 N N . PHE A 1 93 ? -3.767 -8.107 -12.528 1.00 97.56 93 PHE A N 1
ATOM 704 C CA . PHE A 1 93 ? -4.071 -8.965 -11.384 1.00 97.56 93 PHE A CA 1
ATOM 705 C C . PHE A 1 93 ? -5.059 -8.342 -10.374 1.00 97.56 93 PHE A C 1
ATOM 707 O O . PHE A 1 93 ? -6.070 -8.988 -10.084 1.00 97.56 93 PHE A O 1
ATOM 714 N N . PRO A 1 94 ? -4.871 -7.097 -9.880 1.00 96.50 94 PRO A N 1
ATOM 715 C CA . PRO A 1 94 ? -5.863 -6.458 -9.013 1.00 96.50 94 PRO A CA 1
ATOM 716 C C . PRO A 1 94 ? -7.246 -6.326 -9.657 1.00 96.50 94 PRO A C 1
ATOM 718 O O . PRO A 1 94 ? -8.244 -6.515 -8.971 1.00 96.50 94 PRO A O 1
ATOM 721 N N . CYS A 1 95 ? -7.330 -6.080 -10.969 1.00 97.62 95 CYS A N 1
ATOM 722 C CA . CYS A 1 95 ? -8.613 -5.982 -11.671 1.00 97.62 95 CYS A CA 1
ATOM 723 C C . CYS A 1 95 ? -9.383 -7.309 -11.607 1.00 97.62 95 CYS A C 1
ATOM 725 O O . CYS A 1 95 ? -10.593 -7.322 -11.390 1.00 97.62 95 CYS A O 1
ATOM 727 N N . VAL A 1 96 ? -8.675 -8.434 -11.764 1.00 97.56 96 VAL A N 1
ATOM 728 C CA . VAL A 1 96 ? -9.261 -9.777 -11.658 1.00 97.56 96 VAL A CA 1
ATOM 729 C C . VAL A 1 96 ? -9.739 -10.049 -10.234 1.00 97.56 96 VAL A C 1
ATOM 731 O O . VAL A 1 96 ? -10.844 -10.558 -10.048 1.00 97.56 96 VAL A O 1
ATOM 734 N N . LEU A 1 97 ? -8.941 -9.685 -9.226 1.00 96.44 97 LEU A N 1
ATOM 735 C CA . LEU A 1 97 ? -9.321 -9.853 -7.823 1.00 96.44 97 LEU A CA 1
ATOM 736 C C . LEU A 1 97 ? -10.541 -9.006 -7.446 1.00 96.44 97 LEU A C 1
ATOM 738 O O . LEU A 1 97 ? -11.442 -9.506 -6.777 1.00 96.44 97 LEU A O 1
ATOM 742 N N . GLU A 1 98 ? -10.604 -7.757 -7.902 1.00 95.88 98 GLU A N 1
ATOM 743 C CA . GLU A 1 98 ? -11.745 -6.875 -7.651 1.00 95.88 98 GLU A CA 1
ATOM 744 C C . GLU A 1 98 ? -13.009 -7.346 -8.372 1.00 95.88 98 GLU A C 1
ATOM 746 O O . GLU A 1 98 ? -14.096 -7.315 -7.795 1.00 95.88 98 GLU A O 1
ATOM 751 N N . ALA A 1 99 ? -12.886 -7.859 -9.600 1.00 96.69 99 ALA A N 1
ATOM 752 C CA . ALA A 1 99 ? -14.006 -8.473 -10.309 1.00 96.69 99 ALA A CA 1
ATOM 753 C C . ALA A 1 99 ? -14.515 -9.732 -9.585 1.00 96.69 99 ALA A C 1
ATOM 755 O O . ALA A 1 99 ? -15.725 -9.919 -9.442 1.00 96.69 99 ALA A O 1
ATOM 756 N N . ALA A 1 100 ? -13.607 -10.573 -9.080 1.00 95.75 100 ALA A N 1
ATOM 757 C CA . ALA A 1 100 ? -13.960 -11.741 -8.278 1.00 95.75 100 ALA A CA 1
ATOM 758 C C . ALA A 1 100 ? -14.617 -11.347 -6.943 1.00 95.75 100 ALA A C 1
ATOM 760 O O . ALA A 1 100 ? -15.608 -11.960 -6.541 1.00 95.75 100 ALA A O 1
ATOM 761 N N . GLY A 1 101 ? -14.115 -10.300 -6.282 1.00 92.50 101 GLY A N 1
ATOM 762 C CA . GLY A 1 101 ? -14.713 -9.731 -5.076 1.00 92.50 101 GLY A CA 1
ATOM 763 C C . GLY A 1 101 ? -16.114 -9.187 -5.336 1.00 92.50 101 GLY A C 1
ATOM 764 O O . GLY A 1 101 ? -17.044 -9.530 -4.614 1.00 92.50 101 GLY A O 1
ATOM 765 N N . LEU A 1 102 ? -16.302 -8.440 -6.427 1.00 92.56 102 LEU A N 1
ATOM 766 C CA . LEU A 1 102 ? -17.610 -7.934 -6.841 1.00 92.56 102 LEU A CA 1
ATOM 767 C C . LEU A 1 102 ? -18.592 -9.076 -7.125 1.00 92.56 102 LEU A C 1
ATOM 769 O O . LEU A 1 102 ? -19.732 -9.031 -6.668 1.00 92.56 102 LEU A O 1
ATOM 773 N N . TYR A 1 103 ? -18.155 -10.114 -7.842 1.00 94.31 103 TYR A N 1
ATOM 774 C CA . TYR A 1 103 ? -18.977 -11.296 -8.101 1.00 94.31 103 TYR A CA 1
ATOM 775 C C . TYR A 1 103 ? -19.402 -11.986 -6.799 1.00 94.31 103 TYR A C 1
ATOM 777 O O . TYR A 1 103 ? -20.585 -12.285 -6.620 1.00 94.31 103 TYR A O 1
ATOM 785 N N . ARG A 1 104 ? -18.462 -12.187 -5.864 1.00 91.62 104 ARG A N 1
ATOM 786 C CA . ARG A 1 104 ? -18.754 -12.742 -4.536 1.00 91.62 104 ARG A CA 1
ATOM 787 C C . ARG A 1 104 ? -19.780 -11.884 -3.801 1.00 91.62 104 ARG A C 1
ATOM 789 O O . ARG A 1 104 ? -20.729 -12.430 -3.246 1.00 91.62 104 ARG A O 1
ATOM 796 N N . ASP A 1 105 ? -19.612 -10.567 -3.803 1.00 88.31 105 ASP A N 1
ATOM 797 C CA . ASP A 1 105 ? -20.501 -9.668 -3.069 1.00 88.31 105 ASP A CA 1
ATOM 798 C C . ASP A 1 105 ? -21.916 -9.683 -3.636 1.00 88.31 105 ASP A C 1
ATOM 800 O O . ASP A 1 105 ? -22.884 -9.690 -2.878 1.00 88.31 105 ASP A O 1
ATOM 804 N N . VAL A 1 106 ? -22.046 -9.739 -4.965 1.00 88.12 106 VAL A N 1
ATOM 805 C CA . VAL A 1 106 ? -23.336 -9.893 -5.645 1.00 88.12 106 VAL A CA 1
ATOM 806 C C . VAL A 1 106 ? -23.985 -11.222 -5.274 1.00 88.12 106 VAL A C 1
ATOM 808 O O . VAL A 1 106 ? -25.159 -11.233 -4.909 1.00 88.12 106 VAL A O 1
ATOM 811 N N . ASN A 1 107 ? -23.227 -12.320 -5.318 1.00 89.31 107 ASN A N 1
ATOM 812 C CA . ASN A 1 107 ? -23.725 -13.654 -4.987 1.00 89.31 107 ASN A CA 1
ATOM 813 C C . ASN A 1 107 ? -24.152 -13.776 -3.515 1.00 89.31 107 ASN A C 1
ATOM 815 O O . ASN A 1 107 ? -25.131 -14.449 -3.206 1.00 89.31 107 ASN A O 1
ATOM 819 N N . ASN A 1 108 ? -23.435 -13.109 -2.611 1.00 85.06 108 ASN A N 1
ATOM 820 C CA . ASN A 1 108 ? -23.712 -13.138 -1.177 1.00 85.06 108 ASN A CA 1
ATOM 821 C C . ASN A 1 108 ? -24.656 -12.012 -0.724 1.00 85.06 108 ASN A C 1
ATOM 823 O O . ASN A 1 108 ? -25.022 -11.964 0.446 1.00 85.06 108 ASN A O 1
ATOM 827 N N . HIS A 1 109 ? -25.056 -11.115 -1.632 1.00 83.88 109 HIS A N 1
ATOM 828 C CA . HIS A 1 109 ? -25.864 -9.926 -1.348 1.00 83.88 109 HIS A CA 1
ATOM 829 C C . HIS A 1 109 ? -25.279 -9.004 -0.260 1.00 83.88 109 HIS A C 1
ATOM 831 O O . HIS A 1 109 ? -26.024 -8.412 0.516 1.00 83.88 109 HIS A O 1
ATOM 837 N N . THR A 1 110 ? -23.953 -8.854 -0.223 1.00 82.38 110 THR A N 1
ATOM 838 C CA . THR A 1 110 ? -23.222 -8.030 0.764 1.00 82.38 110 THR A CA 1
ATOM 839 C C . THR A 1 110 ? -22.735 -6.694 0.195 1.00 82.38 110 THR A C 1
ATOM 841 O O . THR A 1 110 ? -21.865 -6.043 0.771 1.00 82.38 110 THR A O 1
ATOM 844 N N . TYR A 1 111 ? -23.235 -6.297 -0.977 1.00 83.94 111 TYR A N 1
ATOM 845 C CA . TYR A 1 111 ? -22.797 -5.086 -1.663 1.00 83.94 111 TYR A CA 1
ATOM 846 C C . TYR A 1 111 ? -23.660 -3.870 -1.299 1.00 83.94 111 TYR A C 1
ATOM 848 O O . TYR A 1 111 ? -24.884 -3.893 -1.405 1.00 83.94 111 TYR A O 1
ATOM 856 N N . THR A 1 112 ? -22.999 -2.755 -1.003 1.00 83.94 112 THR A N 1
ATOM 857 C CA . THR A 1 112 ? -23.586 -1.406 -1.007 1.00 83.94 112 THR A CA 1
ATOM 858 C C . THR A 1 112 ? -23.241 -0.679 -2.303 1.00 83.94 112 THR A C 1
ATOM 860 O O . THR A 1 112 ? -22.260 -1.015 -2.976 1.00 83.94 112 THR A O 1
ATOM 863 N N . ARG A 1 113 ? -23.969 0.399 -2.629 1.00 85.31 113 ARG A N 1
ATOM 864 C CA . ARG A 1 113 ? -23.616 1.283 -3.763 1.00 85.31 113 ARG A CA 1
ATOM 865 C C . ARG A 1 113 ? -22.164 1.768 -3.695 1.00 85.31 113 ARG A C 1
ATOM 867 O O . ARG A 1 113 ? -21.497 1.850 -4.721 1.00 85.31 113 ARG A O 1
ATOM 874 N N . TRP A 1 114 ? -21.679 2.051 -2.488 1.00 84.00 114 TRP A N 1
ATOM 875 C CA . TRP A 1 114 ? -20.325 2.543 -2.248 1.00 84.00 114 TRP A CA 1
ATOM 876 C C . TRP A 1 114 ? -19.265 1.474 -2.444 1.00 84.00 114 TRP A C 1
ATOM 878 O O . TRP A 1 114 ? -18.248 1.749 -3.069 1.00 84.00 114 TRP A O 1
ATOM 888 N N . THR A 1 115 ? -19.516 0.253 -1.973 1.00 85.81 115 THR A N 1
ATOM 889 C CA . THR A 1 115 ? -18.575 -0.854 -2.186 1.00 85.81 115 THR A CA 1
ATOM 890 C C . THR A 1 115 ? -18.482 -1.211 -3.667 1.00 85.81 115 THR A C 1
ATOM 892 O O . THR A 1 115 ? -17.377 -1.362 -4.175 1.00 85.81 115 THR A O 1
ATOM 895 N N . VAL A 1 116 ? -19.602 -1.214 -4.406 1.00 90.56 116 VAL A N 1
ATOM 896 C CA . VAL A 1 116 ? -19.591 -1.393 -5.870 1.00 90.56 116 VAL A CA 1
ATOM 897 C C . VAL A 1 116 ? -18.801 -0.277 -6.550 1.00 90.56 116 VAL A C 1
ATOM 899 O O . VAL A 1 116 ? -17.939 -0.565 -7.375 1.00 90.56 116 VAL A O 1
ATOM 902 N N . ALA A 1 117 ? -19.053 0.987 -6.194 1.00 91.19 117 ALA A N 1
ATOM 903 C CA . ALA A 1 117 ? -18.316 2.118 -6.754 1.00 91.19 117 ALA A CA 1
ATOM 904 C C . ALA A 1 117 ? -16.808 2.029 -6.456 1.00 91.19 117 ALA A C 1
ATOM 906 O O . ALA A 1 117 ? -16.000 2.244 -7.357 1.00 91.19 117 ALA A O 1
ATOM 907 N N . GLY A 1 118 ? -16.438 1.654 -5.226 1.00 91.88 118 GLY A N 1
ATOM 908 C CA . GLY A 1 118 ? -15.055 1.420 -4.813 1.00 91.88 118 GLY A CA 1
ATOM 909 C C . GLY A 1 118 ? -14.385 0.335 -5.652 1.00 91.88 118 GLY A C 1
ATOM 910 O O . GLY A 1 118 ? -13.345 0.589 -6.250 1.00 91.88 118 GLY A O 1
ATOM 911 N N . ARG A 1 119 ? -15.025 -0.833 -5.802 1.00 94.06 119 ARG A N 1
ATOM 912 C CA . ARG A 1 119 ? -14.498 -1.933 -6.626 1.00 94.06 119 ARG A CA 1
ATOM 913 C C . ARG A 1 119 ? -14.348 -1.552 -8.089 1.00 94.06 119 ARG A C 1
ATOM 915 O O . ARG A 1 119 ? -13.317 -1.822 -8.690 1.00 94.06 119 ARG A O 1
ATOM 922 N N . VAL A 1 120 ? -15.357 -0.899 -8.667 1.00 96.06 120 VAL A N 1
ATOM 923 C CA . VAL A 1 120 ? -15.31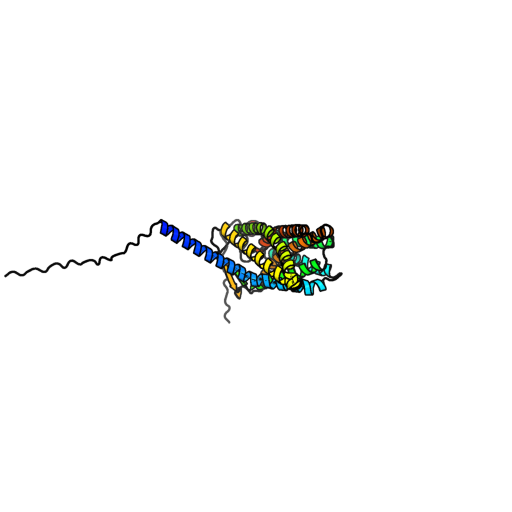3 -0.450 -10.065 1.00 96.06 120 VAL A CA 1
ATOM 924 C C . VAL A 1 120 ? -14.171 0.542 -10.274 1.00 96.06 120 VAL A C 1
ATOM 926 O O . VAL A 1 120 ? -13.424 0.411 -11.240 1.00 96.06 120 VAL A O 1
ATOM 929 N N . ALA A 1 121 ? -13.967 1.484 -9.354 1.00 95.81 121 ALA A N 1
ATOM 930 C CA . ALA A 1 121 ? -12.820 2.384 -9.407 1.00 95.81 121 ALA A CA 1
ATOM 931 C C . ALA A 1 121 ? -11.482 1.634 -9.249 1.00 95.81 121 ALA A C 1
ATOM 933 O O . ALA A 1 121 ? -10.555 1.903 -10.009 1.00 95.81 121 ALA A O 1
ATOM 934 N N . CYS A 1 122 ? -11.393 0.645 -8.352 1.00 96.25 122 CYS A N 1
ATOM 935 C CA . CYS A 1 122 ? -10.221 -0.228 -8.199 1.00 96.25 122 CYS A CA 1
ATOM 936 C C . CYS A 1 122 ? -9.983 -1.174 -9.394 1.00 96.25 122 CYS A C 1
ATOM 938 O O . CYS A 1 122 ? -8.895 -1.729 -9.507 1.00 96.25 122 CYS A O 1
ATOM 940 N N . ILE A 1 123 ? -10.945 -1.337 -10.306 1.00 97.69 123 ILE A N 1
ATOM 941 C CA . ILE A 1 123 ? -10.747 -1.997 -11.608 1.00 97.69 123 ILE A CA 1
ATOM 942 C C . ILE A 1 123 ? -10.274 -0.976 -12.648 1.00 97.69 123 ILE A C 1
ATOM 944 O O . ILE A 1 123 ? -9.293 -1.206 -13.352 1.00 97.69 123 ILE A O 1
ATOM 948 N N . ILE A 1 124 ? -10.968 0.161 -12.750 1.00 97.62 124 ILE A N 1
ATOM 949 C CA . ILE A 1 124 ? -10.728 1.161 -13.796 1.00 97.62 124 ILE A CA 1
ATOM 950 C C . ILE A 1 124 ? -9.362 1.821 -13.634 1.00 97.62 124 ILE A C 1
ATOM 952 O O . ILE A 1 124 ? -8.650 1.947 -14.622 1.00 97.62 124 ILE A O 1
ATOM 956 N N . LEU A 1 125 ? -8.993 2.247 -12.424 1.00 96.50 125 LEU A N 1
ATOM 957 C CA . LEU A 1 125 ? -7.761 3.004 -12.194 1.00 96.50 125 LEU A CA 1
ATOM 958 C C . LEU A 1 125 ? -6.496 2.216 -12.581 1.00 96.50 125 LEU A C 1
ATOM 960 O O . LEU A 1 125 ? -5.783 2.683 -13.473 1.00 96.50 125 LEU A O 1
ATOM 964 N N . PRO A 1 126 ? -6.227 1.018 -12.021 1.00 96.19 126 PRO A N 1
ATOM 965 C CA . PRO A 1 126 ? -5.070 0.236 -12.448 1.00 96.19 126 PRO A CA 1
ATOM 966 C C . PRO A 1 126 ? -5.238 -0.297 -13.877 1.00 96.19 126 PRO A C 1
ATOM 968 O O . PRO A 1 126 ? -4.282 -0.307 -14.641 1.00 96.19 126 PRO A O 1
ATOM 971 N N . GLY A 1 127 ? -6.450 -0.676 -14.305 1.00 96.88 127 GLY A N 1
ATOM 972 C CA . GLY A 1 127 ? -6.677 -1.143 -15.676 1.00 96.88 127 GLY A CA 1
ATOM 973 C C . GLY A 1 127 ? -6.334 -0.084 -16.731 1.00 96.88 127 GLY A C 1
ATOM 974 O O . GLY A 1 127 ? -5.681 -0.385 -17.733 1.00 96.88 127 GLY A O 1
ATOM 975 N N . ALA A 1 128 ? -6.723 1.170 -16.492 1.00 96.81 128 ALA A N 1
ATOM 976 C CA . ALA A 1 128 ? -6.383 2.303 -17.344 1.00 96.81 128 ALA A CA 1
ATOM 977 C C . ALA A 1 128 ? -4.888 2.642 -17.276 1.00 96.81 128 ALA A C 1
ATOM 979 O O . ALA A 1 128 ? -4.295 2.926 -18.318 1.00 96.81 128 ALA A O 1
ATOM 980 N N . GLY A 1 129 ? -4.272 2.571 -16.090 1.00 95.62 129 GLY A N 1
ATOM 981 C CA . GLY A 1 129 ? -2.832 2.769 -15.900 1.00 95.62 129 GLY A CA 1
ATOM 982 C C . GLY A 1 129 ? -2.002 1.781 -16.720 1.00 95.62 129 GLY A C 1
ATOM 983 O O . GLY A 1 129 ? -1.219 2.186 -17.580 1.00 95.62 129 GLY A O 1
ATOM 984 N N . VAL A 1 130 ? -2.268 0.485 -16.558 1.00 96.50 130 VAL A N 1
ATOM 985 C CA . VAL A 1 130 ? -1.615 -0.594 -17.314 1.00 96.50 130 VAL A CA 1
ATOM 986 C C . VAL A 1 130 ? -1.854 -0.453 -18.815 1.00 96.50 130 VAL A C 1
ATOM 988 O O . VAL A 1 130 ? -0.909 -0.544 -19.598 1.00 96.50 130 VAL A O 1
ATOM 991 N N . THR A 1 131 ? -3.096 -0.189 -19.240 1.00 97.00 131 THR A N 1
ATOM 992 C CA . THR A 1 131 ? -3.411 0.044 -20.663 1.00 97.00 131 THR A CA 1
ATOM 993 C C . THR A 1 131 ? -2.600 1.210 -21.221 1.00 97.00 131 THR A C 1
ATOM 995 O O . THR A 1 131 ? -2.060 1.113 -22.322 1.00 97.00 131 THR A O 1
ATOM 998 N N . THR A 1 132 ? -2.480 2.297 -20.456 1.00 96.12 132 THR A N 1
ATOM 999 C CA . THR A 1 132 ? -1.720 3.488 -20.848 1.00 96.12 132 THR A CA 1
ATOM 1000 C C . THR A 1 132 ? -0.239 3.165 -20.989 1.00 96.12 132 THR A C 1
ATOM 1002 O O . THR A 1 132 ? 0.334 3.461 -22.036 1.00 96.12 132 THR A O 1
ATOM 1005 N N . LEU A 1 133 ? 0.366 2.489 -20.004 1.00 94.94 133 LEU A N 1
ATOM 1006 C CA . LEU A 1 133 ? 1.765 2.057 -20.070 1.00 94.94 133 LEU A CA 1
ATOM 1007 C C . LEU A 1 133 ? 2.051 1.213 -21.315 1.00 94.94 133 LEU A C 1
ATOM 1009 O O . LEU A 1 133 ? 3.076 1.400 -21.971 1.00 94.94 133 LEU A O 1
ATOM 1013 N N . ILE A 1 134 ? 1.149 0.291 -21.654 1.00 94.75 134 ILE A N 1
ATOM 1014 C CA . ILE A 1 134 ? 1.274 -0.543 -22.853 1.00 94.75 134 ILE A CA 1
ATOM 1015 C C . ILE A 1 134 ? 1.162 0.320 -24.113 1.00 94.75 134 ILE A C 1
ATOM 1017 O O . ILE A 1 134 ? 2.009 0.221 -24.998 1.00 94.75 134 ILE A O 1
ATOM 1021 N N . ALA A 1 135 ? 0.147 1.183 -24.186 1.00 95.19 135 ALA A N 1
ATOM 1022 C CA . ALA A 1 135 ? -0.144 1.996 -25.363 1.00 95.19 135 ALA A CA 1
ATOM 1023 C C . ALA A 1 135 ? 0.987 2.975 -25.711 1.00 95.19 135 ALA A C 1
ATOM 1025 O O . ALA A 1 135 ? 1.266 3.191 -26.888 1.00 95.19 135 ALA A O 1
ATOM 1026 N N . ILE A 1 136 ? 1.652 3.544 -24.702 1.00 93.50 136 ILE A N 1
ATOM 1027 C CA . ILE A 1 136 ? 2.768 4.478 -24.907 1.00 93.50 136 ILE A CA 1
ATOM 1028 C C . ILE A 1 136 ? 4.133 3.778 -24.998 1.00 93.50 136 ILE A C 1
ATOM 1030 O O . ILE A 1 136 ? 5.140 4.444 -25.216 1.00 93.50 136 ILE A O 1
ATOM 1034 N N . GLY A 1 137 ? 4.190 2.452 -24.824 1.00 90.69 137 GLY A N 1
ATOM 1035 C CA . GLY A 1 137 ? 5.440 1.686 -24.824 1.00 90.69 137 GLY A CA 1
ATOM 1036 C C . GLY A 1 137 ? 6.276 1.819 -23.542 1.00 90.69 137 GLY A C 1
ATOM 1037 O O . GLY A 1 137 ? 7.433 1.406 -23.529 1.00 90.69 137 GLY A O 1
ATOM 1038 N N . ALA A 1 138 ? 5.702 2.350 -22.459 1.00 92.31 138 ALA A N 1
ATOM 1039 C CA . ALA A 1 138 ? 6.354 2.492 -21.154 1.00 92.31 138 ALA A CA 1
ATOM 1040 C C . ALA A 1 138 ? 6.387 1.188 -20.333 1.00 92.31 138 ALA A C 1
ATOM 1042 O O . ALA A 1 138 ? 7.036 1.138 -19.288 1.00 92.31 138 ALA A O 1
ATOM 1043 N N . MET A 1 139 ? 5.736 0.111 -20.797 1.00 93.88 139 MET A N 1
ATOM 1044 C CA . MET A 1 139 ? 5.789 -1.224 -20.175 1.00 93.88 139 MET A CA 1
ATOM 1045 C C . MET A 1 139 ? 7.139 -1.940 -20.421 1.00 93.88 139 MET A C 1
ATOM 1047 O O . MET A 1 139 ? 7.222 -3.023 -21.012 1.00 93.88 139 MET A O 1
ATOM 1051 N N . GLY A 1 140 ? 8.225 -1.305 -19.979 1.00 90.31 140 GLY A N 1
ATOM 1052 C CA . GLY A 1 140 ? 9.580 -1.849 -19.992 1.00 90.31 140 GLY A CA 1
ATOM 1053 C C . GLY A 1 140 ? 9.847 -2.823 -18.841 1.00 90.31 140 GLY A C 1
ATOM 1054 O O . GLY A 1 140 ? 8.984 -3.089 -18.001 1.00 90.31 140 GLY A O 1
ATOM 1055 N N . SER A 1 141 ? 11.073 -3.348 -18.781 1.00 89.12 141 SER A N 1
ATOM 1056 C CA . SER A 1 141 ? 11.489 -4.313 -17.754 1.00 89.12 141 SER A CA 1
ATOM 1057 C C . SER A 1 141 ? 11.352 -3.767 -16.330 1.00 89.12 141 SER A C 1
ATOM 1059 O O . SER A 1 141 ? 10.913 -4.489 -15.439 1.00 89.12 141 SER A O 1
ATOM 1061 N N . SER A 1 142 ? 11.654 -2.481 -16.123 1.00 90.31 142 SER A N 1
ATOM 1062 C CA . SER A 1 142 ? 11.547 -1.801 -14.828 1.00 90.31 142 SER A CA 1
ATOM 1063 C C . SER A 1 142 ? 10.104 -1.725 -14.322 1.00 90.31 142 SER A C 1
ATOM 1065 O O . SER A 1 142 ? 9.846 -2.122 -13.184 1.00 90.31 142 SER A O 1
ATOM 1067 N N . ALA A 1 143 ? 9.174 -1.266 -15.165 1.00 93.62 143 ALA A N 1
ATOM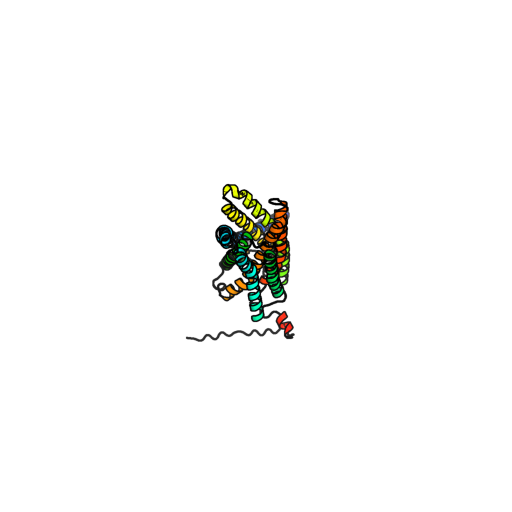 1068 C CA . ALA A 1 143 ? 7.751 -1.164 -14.845 1.00 93.62 143 ALA A CA 1
ATOM 1069 C C . ALA A 1 143 ? 7.142 -2.549 -14.591 1.00 93.62 143 ALA A C 1
ATOM 1071 O O . ALA A 1 143 ? 6.527 -2.782 -13.550 1.00 93.62 143 ALA A O 1
ATOM 1072 N N . ALA A 1 144 ? 7.406 -3.508 -15.484 1.00 95.81 144 ALA A N 1
ATOM 1073 C CA . ALA A 1 144 ? 6.928 -4.879 -15.346 1.00 95.81 144 ALA A CA 1
ATOM 1074 C C . ALA A 1 144 ? 7.436 -5.547 -14.060 1.00 95.81 144 ALA A C 1
ATOM 1076 O O . ALA A 1 144 ? 6.662 -6.166 -13.326 1.00 95.81 144 ALA A O 1
ATOM 1077 N N . ALA A 1 145 ? 8.724 -5.389 -13.746 1.00 95.69 145 ALA A N 1
ATOM 1078 C CA . ALA A 1 145 ? 9.307 -5.936 -12.530 1.00 95.69 145 ALA A CA 1
ATOM 1079 C C . ALA A 1 145 ? 8.765 -5.265 -11.265 1.00 95.69 145 ALA A C 1
ATOM 1081 O O . ALA A 1 145 ? 8.572 -5.941 -10.253 1.00 95.69 145 ALA A O 1
ATOM 1082 N N . ALA A 1 146 ? 8.520 -3.954 -11.300 1.00 95.12 146 ALA A N 1
ATOM 1083 C CA . ALA A 1 146 ? 7.941 -3.225 -10.180 1.00 95.12 146 ALA A CA 1
ATOM 1084 C C . ALA A 1 146 ? 6.501 -3.656 -9.896 1.00 95.12 146 ALA A C 1
ATOM 1086 O O . ALA A 1 146 ? 6.187 -3.948 -8.743 1.00 95.12 146 ALA A O 1
ATOM 1087 N N . LEU A 1 147 ? 5.665 -3.775 -10.932 1.00 96.38 147 LEU A N 1
ATOM 1088 C CA . LEU A 1 147 ? 4.296 -4.277 -10.812 1.00 96.38 147 LEU A CA 1
ATOM 1089 C C . LEU A 1 147 ? 4.275 -5.718 -10.288 1.00 96.38 147 LEU A C 1
ATOM 1091 O O . LEU A 1 147 ? 3.550 -6.019 -9.340 1.00 96.38 147 LEU A O 1
ATOM 1095 N N . ALA A 1 148 ? 5.119 -6.599 -10.836 1.00 96.94 148 ALA A N 1
ATOM 1096 C CA . ALA A 1 148 ? 5.226 -7.983 -10.372 1.00 96.94 148 ALA A CA 1
ATOM 1097 C C . ALA A 1 148 ? 5.667 -8.061 -8.905 1.00 96.94 148 ALA A C 1
ATOM 1099 O O . ALA A 1 148 ? 5.059 -8.771 -8.105 1.00 96.94 148 ALA A O 1
ATOM 1100 N N . ALA A 1 149 ? 6.686 -7.292 -8.517 1.00 96.56 149 ALA A N 1
ATOM 1101 C CA . ALA A 1 149 ? 7.144 -7.253 -7.136 1.00 96.56 149 ALA A CA 1
ATOM 1102 C C . ALA A 1 149 ? 6.079 -6.676 -6.191 1.00 96.56 149 ALA A C 1
ATOM 1104 O O . ALA A 1 149 ? 5.909 -7.171 -5.078 1.00 96.56 149 ALA A O 1
ATOM 1105 N N . ALA A 1 150 ? 5.346 -5.647 -6.609 1.00 95.44 150 ALA A N 1
ATOM 1106 C CA . ALA A 1 150 ? 4.279 -5.076 -5.801 1.00 95.44 150 ALA A CA 1
ATOM 1107 C C . ALA A 1 150 ? 3.142 -6.084 -5.579 1.00 95.44 150 ALA A C 1
ATOM 1109 O O . ALA A 1 150 ? 2.818 -6.384 -4.430 1.00 95.44 150 ALA A O 1
ATOM 1110 N N . ASN A 1 151 ? 2.602 -6.656 -6.655 1.00 96.44 151 ASN A N 1
ATOM 1111 C CA . ASN A 1 151 ? 1.364 -7.434 -6.601 1.00 96.44 151 ASN A CA 1
ATOM 1112 C C . ASN A 1 151 ? 1.565 -8.913 -6.245 1.00 96.44 151 ASN A C 1
ATOM 1114 O O . ASN A 1 151 ? 0.671 -9.522 -5.663 1.00 96.44 151 ASN A O 1
ATOM 1118 N N . PHE A 1 152 ? 2.726 -9.504 -6.546 1.00 96.00 152 PHE A N 1
ATOM 1119 C CA . PHE A 1 152 ? 2.995 -10.922 -6.254 1.00 96.00 152 PHE A CA 1
ATOM 1120 C C . PHE A 1 152 ? 3.877 -11.156 -5.033 1.00 96.00 152 PHE A C 1
ATOM 1122 O O . PHE A 1 152 ? 3.976 -12.289 -4.567 1.00 96.00 152 PHE A O 1
ATOM 1129 N N . VAL A 1 153 ? 4.514 -10.113 -4.495 1.00 96.25 153 VAL A N 1
ATOM 1130 C CA . VAL A 1 153 ? 5.408 -10.249 -3.335 1.00 96.25 153 VAL A CA 1
ATOM 1131 C C . VAL A 1 153 ? 4.979 -9.336 -2.205 1.00 96.25 153 VAL A C 1
ATOM 1133 O O . VAL A 1 153 ? 4.650 -9.818 -1.124 1.00 96.25 153 VAL A O 1
ATOM 1136 N N . TYR A 1 154 ? 4.974 -8.025 -2.439 1.00 95.81 154 TYR A N 1
ATOM 1137 C CA . TYR A 1 154 ? 4.751 -7.059 -1.371 1.00 95.81 154 TYR A CA 1
ATOM 1138 C C . TYR A 1 154 ? 3.352 -7.163 -0.782 1.00 95.81 154 TYR A C 1
ATOM 1140 O O . TYR A 1 154 ? 3.222 -7.368 0.425 1.00 95.81 154 TYR A O 1
ATOM 1148 N N . THR A 1 155 ? 2.310 -7.037 -1.610 1.00 94.69 155 THR A N 1
ATOM 1149 C CA . THR A 1 155 ? 0.936 -7.032 -1.110 1.00 94.69 155 THR A CA 1
ATOM 1150 C C . THR A 1 155 ? 0.551 -8.369 -0.469 1.00 94.69 155 THR A C 1
ATOM 1152 O O . THR A 1 155 ? 0.071 -8.309 0.664 1.00 94.69 155 THR A O 1
ATOM 1155 N N . PRO A 1 156 ? 0.847 -9.564 -1.036 1.00 94.31 156 PRO A N 1
ATOM 1156 C CA . PRO A 1 156 ? 0.535 -10.824 -0.361 1.00 94.31 156 PRO A CA 1
ATOM 1157 C C . PRO A 1 156 ? 1.292 -10.990 0.959 1.00 94.31 156 PRO A C 1
ATOM 1159 O O . PRO A 1 156 ? 0.699 -11.378 1.964 1.00 94.31 156 PRO A O 1
ATOM 1162 N N . LEU A 1 157 ? 2.593 -10.676 0.996 1.00 95.12 157 LEU A N 1
ATOM 1163 C CA . LEU A 1 157 ? 3.395 -10.842 2.209 1.00 95.12 157 LEU A CA 1
ATOM 1164 C C . LEU A 1 157 ? 2.939 -9.882 3.312 1.00 95.12 157 LEU A C 1
ATOM 1166 O O . LEU A 1 157 ? 2.784 -10.290 4.464 1.00 95.12 157 LEU A O 1
ATOM 1170 N N . ARG A 1 158 ? 2.655 -8.625 2.955 1.00 94.75 158 ARG A N 1
ATOM 1171 C CA . ARG A 1 158 ? 2.056 -7.645 3.865 1.00 94.75 158 ARG A CA 1
ATOM 1172 C C . ARG A 1 158 ? 0.719 -8.142 4.403 1.00 94.75 158 ARG A C 1
ATOM 1174 O O . ARG A 1 158 ? 0.501 -8.086 5.612 1.00 94.75 158 ARG A O 1
ATOM 1181 N N . ASP A 1 159 ? -0.147 -8.671 3.544 1.00 91.69 159 ASP A N 1
ATOM 1182 C CA . ASP A 1 159 ? -1.448 -9.207 3.943 1.00 91.69 159 ASP A CA 1
ATOM 1183 C C . ASP A 1 159 ? -1.344 -10.404 4.877 1.00 91.69 159 ASP A C 1
ATOM 1185 O O . ASP A 1 159 ? -2.086 -10.470 5.855 1.00 91.69 159 ASP A O 1
ATOM 1189 N N . VAL A 1 160 ? -0.413 -11.323 4.632 1.00 91.56 160 VAL A N 1
ATOM 1190 C CA . VAL A 1 160 ? -0.155 -12.453 5.532 1.00 91.56 160 VAL A CA 1
ATOM 1191 C C . VAL A 1 160 ? 0.304 -11.941 6.894 1.00 91.56 160 VAL A C 1
ATOM 1193 O O . VAL A 1 160 ? -0.260 -12.315 7.921 1.00 91.56 160 VAL A O 1
ATOM 1196 N N . ILE A 1 161 ? 1.272 -11.026 6.935 1.00 92.75 161 ILE A N 1
ATOM 1197 C CA . ILE A 1 161 ? 1.784 -10.501 8.206 1.00 92.75 161 ILE A CA 1
ATOM 1198 C C . ILE A 1 161 ? 0.689 -9.750 8.963 1.00 92.75 161 ILE A C 1
ATOM 1200 O O . ILE A 1 161 ? 0.482 -10.006 10.145 1.00 92.75 161 ILE A O 1
ATOM 1204 N N . GLN A 1 162 ? -0.079 -8.892 8.290 1.00 91.12 162 GLN A N 1
ATOM 1205 C CA . GLN A 1 162 ? -1.205 -8.183 8.904 1.00 91.12 162 GLN A CA 1
ATOM 1206 C C . GLN A 1 162 ? -2.386 -9.103 9.241 1.00 91.12 162 GLN A C 1
ATOM 1208 O O . GLN A 1 162 ? -3.354 -8.642 9.844 1.00 91.12 162 GLN A O 1
ATOM 1213 N N . HIS A 1 163 ? -2.386 -10.358 8.784 1.00 87.19 163 HIS A N 1
ATOM 1214 C CA . HIS A 1 163 ? -3.390 -11.349 9.167 1.00 87.19 163 HIS A CA 1
ATOM 1215 C C . HIS A 1 163 ? -3.031 -11.959 10.509 1.00 87.19 163 HIS A C 1
ATOM 1217 O O . HIS A 1 163 ? -3.917 -12.206 11.319 1.00 87.19 163 HIS A O 1
ATOM 1223 N N . TYR A 1 164 ? -1.737 -12.151 10.764 1.00 88.94 164 TYR A N 1
ATOM 1224 C CA . TYR A 1 164 ? -1.242 -12.675 12.028 1.00 88.94 164 TYR A CA 1
ATOM 1225 C C . TYR A 1 164 ? -0.978 -11.592 13.072 1.00 88.94 164 TYR A C 1
ATOM 1227 O O . TYR A 1 164 ? -1.111 -11.884 14.255 1.00 88.94 164 TYR A O 1
ATOM 1235 N N . ILE A 1 165 ? -0.644 -10.369 12.660 1.00 90.62 165 ILE A N 1
ATOM 1236 C CA . ILE A 1 165 ? -0.326 -9.229 13.526 1.00 90.62 165 ILE A CA 1
ATOM 1237 C C . ILE A 1 165 ? -1.376 -8.140 13.299 1.00 90.62 165 ILE A C 1
ATOM 1239 O O . ILE A 1 165 ? -1.333 -7.385 12.322 1.00 90.62 165 ILE A O 1
ATOM 1243 N N . LEU A 1 166 ? -2.342 -8.083 14.210 1.00 87.19 166 LEU A N 1
ATOM 1244 C CA . LEU A 1 166 ? -3.439 -7.129 14.173 1.00 87.19 166 LEU A CA 1
ATOM 1245 C C . LEU A 1 166 ? -3.048 -5.880 14.959 1.00 87.19 166 LEU A C 1
ATOM 1247 O O . LEU A 1 166 ? -2.491 -5.983 16.053 1.00 87.19 166 LEU A O 1
ATOM 1251 N N . ARG A 1 167 ? -3.371 -4.712 14.402 1.00 88.69 167 ARG A N 1
ATOM 1252 C CA . ARG A 1 167 ? -3.530 -3.494 15.194 1.00 88.69 167 ARG A CA 1
ATOM 1253 C C . ARG A 1 167 ? -5.005 -3.379 15.499 1.00 88.69 167 ARG A C 1
ATOM 1255 O O . ARG A 1 167 ? -5.817 -3.425 14.579 1.00 88.69 167 ARG A O 1
ATOM 1262 N N . GLU A 1 168 ? -5.306 -3.228 16.767 1.00 87.19 168 GLU A N 1
ATOM 1263 C CA . GLU A 1 168 ? -6.637 -2.887 17.225 1.00 87.19 168 GLU A CA 1
ATOM 1264 C C . GLU A 1 168 ? -6.620 -1.490 17.801 1.00 87.19 168 GLU A C 1
ATOM 1266 O O . GLU A 1 168 ? -5.588 -1.004 18.271 1.00 87.19 168 GLU A O 1
ATOM 1271 N N . ASP A 1 169 ? -7.782 -0.870 17.750 1.00 87.88 169 ASP A N 1
ATOM 1272 C CA . ASP A 1 169 ? -8.060 0.381 18.409 1.00 87.88 169 ASP A CA 1
ATOM 1273 C C . ASP A 1 169 ? -9.410 0.276 19.123 1.00 87.88 169 ASP A C 1
ATOM 1275 O O . ASP A 1 169 ? -10.194 -0.653 18.913 1.00 87.88 169 ASP A O 1
ATOM 1279 N N . ASN A 1 170 ? -9.648 1.202 20.042 1.00 88.75 170 ASN A N 1
ATOM 1280 C CA . ASN A 1 170 ? -10.891 1.306 20.800 1.00 88.75 170 ASN A CA 1
ATOM 1281 C C . ASN A 1 170 ? -11.977 2.122 20.064 1.00 88.75 170 ASN A C 1
ATOM 1283 O O . ASN A 1 170 ? -12.955 2.547 20.696 1.00 88.75 170 ASN A O 1
ATOM 1287 N N . LEU A 1 171 ? -11.797 2.392 18.763 1.00 86.25 171 LEU A N 1
ATOM 1288 C CA . LEU A 1 171 ? -12.680 3.238 17.969 1.00 86.25 171 LEU A CA 1
ATOM 1289 C C . LEU A 1 171 ? -13.665 2.382 17.164 1.00 86.25 171 LEU A C 1
ATOM 1291 O O . LEU A 1 171 ? -13.359 1.838 16.110 1.00 86.25 171 LEU A O 1
ATOM 1295 N N . GLU A 1 172 ? -14.911 2.332 17.620 1.00 83.69 172 GLU A N 1
ATOM 1296 C CA . GLU A 1 172 ? -16.016 1.746 16.854 1.00 83.69 172 GLU A CA 1
ATOM 1297 C C . GLU A 1 172 ? -16.689 2.824 15.999 1.00 83.69 172 GLU A C 1
ATOM 1299 O O . GLU A 1 172 ? -17.763 3.331 16.324 1.00 83.69 172 GLU A O 1
ATOM 1304 N N . ALA A 1 173 ? -16.006 3.249 14.934 1.00 78.31 173 ALA A N 1
ATOM 1305 C CA . ALA A 1 173 ? -16.522 4.277 14.040 1.00 78.31 173 ALA A CA 1
ATOM 1306 C C . ALA A 1 173 ? -17.784 3.785 13.314 1.00 78.31 173 ALA A C 1
ATOM 1308 O O . ALA A 1 173 ? -17.781 2.709 12.708 1.00 78.31 173 ALA A O 1
ATOM 1309 N N . ASP A 1 174 ? -18.847 4.595 13.332 1.00 82.62 174 ASP A N 1
ATOM 1310 C CA . ASP A 1 174 ? -20.013 4.356 12.483 1.00 82.62 174 ASP A CA 1
ATOM 1311 C C . ASP A 1 174 ? -19.651 4.509 10.995 1.00 82.62 174 ASP A C 1
ATOM 1313 O O . ASP A 1 174 ? -18.569 4.974 10.623 1.00 82.62 174 ASP A O 1
ATOM 1317 N N . GLU A 1 175 ? -20.561 4.112 10.108 1.00 79.62 175 GLU A N 1
ATOM 1318 C CA . GLU A 1 175 ? -20.281 4.121 8.671 1.00 79.62 175 GLU A CA 1
ATOM 1319 C C . GLU A 1 175 ? -19.975 5.530 8.133 1.00 79.62 175 GLU A C 1
ATOM 1321 O O . GLU A 1 175 ? -19.126 5.704 7.256 1.00 79.62 175 GLU A O 1
ATOM 1326 N N . ARG A 1 176 ? -20.628 6.563 8.675 1.00 83.75 176 ARG A N 1
ATOM 1327 C CA . ARG A 1 176 ? -20.382 7.949 8.270 1.00 83.75 176 ARG A CA 1
ATOM 1328 C C . ARG A 1 176 ? -18.974 8.389 8.672 1.00 83.75 176 ARG A C 1
ATOM 1330 O O . ARG A 1 176 ? -18.277 8.987 7.853 1.00 83.75 176 ARG A O 1
ATOM 1337 N N . CYS A 1 177 ? -18.557 8.089 9.897 1.00 84.81 177 CYS A N 1
ATOM 1338 C CA . CYS A 1 177 ? -17.232 8.394 10.420 1.00 84.81 177 CYS A CA 1
ATOM 1339 C C . CYS A 1 177 ? -16.150 7.643 9.646 1.00 84.81 177 CYS A C 1
ATOM 1341 O O . CYS A 1 177 ? -15.148 8.251 9.282 1.00 84.81 177 CYS A O 1
ATOM 1343 N N . GLN A 1 178 ? -16.374 6.368 9.313 1.00 83.06 178 GLN A N 1
ATOM 1344 C CA . GLN A 1 178 ? -15.456 5.590 8.476 1.00 83.06 178 GLN A CA 1
ATOM 1345 C C . GLN A 1 178 ? -15.274 6.228 7.095 1.00 83.06 178 GLN A C 1
ATOM 1347 O O . GLN A 1 178 ? -14.145 6.424 6.651 1.00 83.06 178 GLN A O 1
ATOM 1352 N N . ARG A 1 179 ? -16.368 6.631 6.434 1.00 83.75 179 ARG A N 1
ATOM 1353 C CA . ARG A 1 179 ? -16.315 7.294 5.117 1.00 83.75 179 ARG A CA 1
ATOM 1354 C C . ARG A 1 179 ? -15.600 8.647 5.172 1.00 83.75 179 ARG A C 1
ATOM 1356 O O . ARG A 1 179 ? -14.804 8.957 4.290 1.00 83.75 179 ARG A O 1
ATOM 1363 N N . LEU A 1 180 ? -15.870 9.459 6.194 1.00 88.25 180 LEU A N 1
ATOM 1364 C CA . LEU A 1 180 ? -15.208 10.756 6.363 1.00 88.25 180 LEU A CA 1
ATOM 1365 C C . LEU A 1 180 ? -13.725 10.597 6.714 1.00 88.25 180 LEU A C 1
ATOM 1367 O O . LEU A 1 180 ? -12.895 11.302 6.147 1.00 88.25 180 LEU A O 1
ATOM 1371 N N . SER A 1 181 ? -13.380 9.645 7.583 1.00 86.88 181 SER A N 1
ATOM 1372 C CA . SER A 1 181 ? -11.989 9.303 7.896 1.00 86.88 181 SER A CA 1
ATOM 1373 C C . SER A 1 181 ? -11.250 8.801 6.653 1.00 86.88 181 SER A C 1
ATOM 1375 O O . SER A 1 181 ? -10.137 9.246 6.393 1.00 86.88 181 SER A O 1
ATOM 1377 N N . ALA A 1 182 ? -11.890 7.977 5.817 1.00 85.50 182 ALA A N 1
ATOM 1378 C CA . ALA A 1 182 ? -11.346 7.545 4.531 1.00 85.50 182 ALA A CA 1
ATOM 1379 C C . ALA A 1 182 ? -11.091 8.717 3.569 1.00 85.50 182 ALA A C 1
ATOM 1381 O O . ALA A 1 182 ? -10.046 8.763 2.924 1.00 85.50 182 ALA A O 1
ATOM 1382 N N . ALA A 1 183 ? -12.011 9.683 3.491 1.00 88.88 183 ALA A N 1
ATOM 1383 C CA . ALA A 1 183 ? -11.839 10.877 2.665 1.00 88.88 183 ALA A CA 1
ATOM 1384 C C . ALA A 1 183 ? -10.698 11.778 3.172 1.00 88.88 183 ALA A C 1
ATOM 1386 O O . ALA A 1 183 ? -9.884 12.241 2.375 1.00 88.88 183 ALA A O 1
ATOM 1387 N N . ILE A 1 184 ? -10.597 11.987 4.490 1.00 91.06 184 ILE A N 1
ATOM 1388 C CA . ILE A 1 184 ? -9.478 12.718 5.110 1.00 91.06 184 ILE A CA 1
ATOM 1389 C C . ILE A 1 184 ? -8.161 11.983 4.843 1.00 91.06 184 ILE A C 1
ATOM 1391 O O . ILE A 1 184 ? -7.180 12.605 4.439 1.00 91.06 184 ILE A O 1
ATOM 1395 N N . GLY A 1 185 ? -8.164 10.658 5.012 1.00 88.50 185 GLY A N 1
ATOM 1396 C CA . GLY A 1 185 ? -7.043 9.782 4.700 1.00 88.50 185 GLY A CA 1
ATOM 1397 C C . GLY A 1 185 ? -6.593 9.943 3.253 1.00 88.50 185 GLY A C 1
ATOM 1398 O O . GLY A 1 185 ? -5.420 10.187 3.028 1.00 88.50 185 GLY A O 1
ATOM 1399 N N . ALA A 1 186 ? -7.511 9.929 2.282 1.00 87.75 186 ALA A N 1
ATOM 1400 C CA . ALA A 1 186 ? -7.188 10.116 0.866 1.00 87.75 186 ALA A CA 1
ATOM 1401 C C . ALA A 1 186 ? -6.509 11.467 0.582 1.00 87.75 186 ALA A C 1
ATOM 1403 O O . ALA A 1 186 ? -5.509 11.526 -0.135 1.00 87.75 186 ALA A O 1
ATOM 1404 N N . VAL A 1 187 ? -7.023 12.549 1.178 1.00 91.25 187 VAL A N 1
ATOM 1405 C CA . VAL A 1 187 ? -6.449 13.896 1.029 1.00 91.25 187 VAL A CA 1
ATOM 1406 C C . VAL A 1 187 ? -5.056 13.979 1.650 1.00 91.25 187 VAL A C 1
ATOM 1408 O O . VAL A 1 187 ? -4.172 14.595 1.062 1.00 91.25 187 VAL A O 1
ATOM 1411 N N . ALA A 1 188 ? -4.841 13.351 2.806 1.00 93.00 188 ALA A N 1
ATOM 1412 C CA . ALA A 1 188 ? -3.539 13.313 3.468 1.00 93.00 188 ALA A CA 1
ATOM 1413 C C . ALA A 1 188 ? -2.546 12.350 2.792 1.00 93.00 188 ALA A C 1
ATOM 1415 O O . ALA A 1 188 ? -1.340 12.594 2.808 1.00 93.00 188 ALA A O 1
ATOM 1416 N N . TYR A 1 189 ? -3.050 11.291 2.156 1.00 92.44 189 TYR A N 1
ATOM 1417 C CA . TYR A 1 189 ? -2.245 10.282 1.475 1.00 92.44 189 TYR A CA 1
ATOM 1418 C C . TYR A 1 189 ? -1.519 10.871 0.262 1.00 92.44 189 TYR A C 1
ATOM 1420 O O . TYR A 1 189 ? -0.375 10.517 0.007 1.00 92.44 189 TYR A O 1
ATOM 1428 N N . MET A 1 190 ? -2.132 11.829 -0.444 1.00 93.31 190 MET A N 1
ATOM 1429 C CA . MET A 1 190 ? -1.517 12.502 -1.595 1.00 93.31 190 MET A CA 1
ATOM 1430 C C . MET A 1 190 ? -0.172 13.188 -1.267 1.00 93.31 190 MET A C 1
ATOM 1432 O O . MET A 1 190 ? 0.839 12.807 -1.863 1.00 93.31 190 MET A O 1
ATOM 1436 N N . PRO A 1 191 ? -0.098 14.175 -0.346 1.00 94.69 191 PRO A N 1
ATOM 1437 C CA . PRO A 1 191 ? 1.171 14.805 0.011 1.00 94.69 191 PRO A CA 1
ATOM 1438 C C . PRO A 1 191 ? 2.125 13.838 0.723 1.00 94.69 191 PRO A C 1
ATOM 1440 O O . PRO A 1 191 ? 3.337 13.980 0.570 1.00 94.69 191 PRO A O 1
ATOM 1443 N N . ASN A 1 192 ? 1.615 12.837 1.453 1.00 95.56 192 ASN A N 1
ATOM 1444 C CA . ASN A 1 192 ? 2.472 11.814 2.049 1.00 95.56 192 ASN A CA 1
ATOM 1445 C C . ASN A 1 192 ? 3.179 10.981 0.969 1.00 95.56 192 ASN A C 1
ATOM 1447 O O . ASN A 1 192 ? 4.397 10.865 0.994 1.00 95.56 192 ASN A O 1
ATOM 1451 N N . GLN A 1 193 ? 2.452 10.466 -0.026 1.00 94.38 193 GLN A N 1
ATOM 1452 C CA . GLN A 1 193 ? 3.042 9.660 -1.100 1.00 94.38 193 GLN A CA 1
ATOM 1453 C C . GLN A 1 193 ? 3.956 10.471 -2.024 1.00 94.38 193 GLN A C 1
ATOM 1455 O O . GLN A 1 193 ? 4.966 9.940 -2.482 1.00 94.38 193 GLN A O 1
ATOM 1460 N N . PHE A 1 194 ? 3.679 11.765 -2.220 1.00 94.31 194 PHE A N 1
ATOM 1461 C CA . PHE A 1 194 ? 4.634 12.692 -2.834 1.00 94.31 194 PHE A CA 1
ATOM 1462 C C . PHE A 1 194 ? 5.967 12.702 -2.066 1.00 94.31 194 PHE A C 1
ATOM 1464 O O . PHE A 1 194 ? 7.023 12.427 -2.635 1.00 94.31 194 PHE A O 1
ATOM 1471 N N . ALA A 1 195 ? 5.913 12.976 -0.758 1.00 94.88 195 ALA A N 1
ATOM 1472 C CA . ALA A 1 195 ? 7.103 13.102 0.078 1.00 94.88 195 ALA A CA 1
ATOM 1473 C C . ALA A 1 195 ? 7.854 11.771 0.220 1.00 94.88 195 ALA A C 1
ATOM 1475 O O . ALA A 1 195 ? 9.082 11.740 0.183 1.00 94.88 195 ALA A O 1
ATOM 1476 N N . VAL A 1 196 ? 7.120 10.663 0.346 1.00 95.44 196 VAL A N 1
ATOM 1477 C CA . VAL A 1 196 ? 7.658 9.301 0.383 1.00 95.44 196 VAL A CA 1
ATOM 1478 C C . VAL A 1 196 ? 8.417 8.994 -0.907 1.00 95.44 196 VAL A C 1
ATOM 1480 O O . VAL A 1 196 ? 9.525 8.468 -0.825 1.00 95.44 196 VAL A O 1
ATOM 1483 N N . ASN A 1 197 ? 7.881 9.345 -2.080 1.00 93.19 197 ASN A N 1
ATOM 1484 C CA . ASN A 1 197 ? 8.563 9.091 -3.349 1.00 93.19 197 ASN A CA 1
ATOM 1485 C C . ASN A 1 197 ? 9.892 9.850 -3.450 1.00 93.19 197 ASN A C 1
ATOM 1487 O O . ASN A 1 197 ? 10.931 9.237 -3.710 1.00 93.19 197 ASN A O 1
ATOM 1491 N N . GLU A 1 198 ? 9.887 11.154 -3.155 1.00 93.00 198 GLU A N 1
ATOM 1492 C CA . GLU A 1 198 ? 11.116 11.955 -3.148 1.00 93.00 198 GLU A CA 1
ATOM 1493 C C . GLU A 1 198 ? 12.127 11.425 -2.121 1.00 93.00 198 GLU A C 1
ATOM 1495 O O . GLU A 1 198 ? 13.297 11.208 -2.441 1.00 93.00 198 GLU A O 1
ATOM 1500 N N . ALA A 1 199 ? 11.684 11.145 -0.892 1.00 94.12 199 ALA A N 1
ATOM 1501 C CA . ALA A 1 199 ? 12.552 10.656 0.174 1.00 94.12 199 ALA A CA 1
ATOM 1502 C C . ALA A 1 199 ? 13.153 9.274 -0.137 1.00 94.12 199 ALA A C 1
ATOM 1504 O O . ALA A 1 199 ? 14.303 9.015 0.220 1.00 94.12 199 ALA A O 1
ATOM 1505 N N . MET A 1 200 ? 12.421 8.389 -0.824 1.00 94.38 200 MET A N 1
ATOM 1506 C CA . MET A 1 200 ? 12.957 7.107 -1.291 1.00 94.38 200 MET A CA 1
ATOM 1507 C C . MET A 1 200 ? 14.096 7.296 -2.290 1.00 94.38 200 MET A C 1
ATOM 1509 O O . MET A 1 200 ? 15.091 6.567 -2.216 1.00 94.38 200 MET A O 1
ATOM 1513 N N . GLN A 1 201 ? 13.954 8.250 -3.212 1.00 91.75 201 GLN A N 1
ATOM 1514 C CA . GLN A 1 201 ? 14.980 8.540 -4.206 1.00 91.75 201 GLN A CA 1
ATOM 1515 C C . GLN A 1 201 ? 16.213 9.166 -3.546 1.00 91.75 201 GLN A C 1
ATOM 1517 O O . GLN A 1 201 ? 17.294 8.588 -3.627 1.00 91.75 201 GLN A O 1
ATOM 1522 N N . TYR A 1 202 ? 16.041 10.242 -2.770 1.00 92.31 202 TYR A N 1
ATOM 1523 C CA . TYR A 1 202 ? 17.147 10.878 -2.044 1.00 92.31 202 TYR A CA 1
ATOM 1524 C C . TYR A 1 202 ? 17.860 9.914 -1.093 1.00 92.31 202 TYR A C 1
ATOM 1526 O O . TYR A 1 202 ? 19.088 9.876 -1.039 1.00 92.31 202 TYR A O 1
ATOM 1534 N N . GLY A 1 203 ? 17.103 9.102 -0.351 1.00 92.75 203 GLY A N 1
ATOM 1535 C CA . GLY A 1 203 ? 17.673 8.105 0.549 1.00 92.75 203 GLY A CA 1
ATOM 1536 C C . GLY A 1 203 ? 18.479 7.041 -0.194 1.00 92.75 203 GLY A C 1
ATOM 1537 O O . GLY A 1 203 ? 19.505 6.589 0.311 1.00 92.75 203 GLY A O 1
ATOM 1538 N N . THR A 1 204 ? 18.049 6.657 -1.399 1.00 93.50 204 THR A N 1
ATOM 1539 C CA . THR A 1 204 ? 18.802 5.725 -2.245 1.00 93.50 204 THR A CA 1
ATOM 1540 C C . THR A 1 204 ? 20.116 6.357 -2.695 1.00 93.50 204 THR A C 1
ATOM 1542 O O . THR A 1 204 ? 21.166 5.753 -2.491 1.00 93.50 204 THR A O 1
ATOM 1545 N N . ASP A 1 205 ? 20.072 7.583 -3.216 1.00 93.06 205 ASP A N 1
ATOM 1546 C CA . ASP A 1 205 ? 21.250 8.287 -3.735 1.00 93.06 205 ASP A CA 1
ATOM 1547 C C . ASP A 1 205 ? 22.304 8.525 -2.636 1.00 93.06 205 ASP A C 1
ATOM 1549 O O . ASP A 1 205 ? 23.503 8.373 -2.866 1.00 93.06 205 ASP A O 1
ATOM 1553 N N . ILE A 1 206 ? 21.862 8.826 -1.408 1.00 95.12 206 ILE A N 1
ATOM 1554 C CA . ILE A 1 206 ? 22.741 8.998 -0.239 1.00 95.12 206 ILE A CA 1
ATOM 1555 C C . ILE A 1 206 ? 23.415 7.679 0.168 1.00 95.12 206 ILE A C 1
ATOM 1557 O O . ILE A 1 206 ? 24.578 7.677 0.573 1.00 95.12 206 ILE A O 1
ATOM 1561 N N . LEU A 1 207 ? 22.695 6.555 0.110 1.00 95.44 207 LEU A N 1
ATOM 1562 C CA . LEU A 1 207 ? 23.180 5.263 0.608 1.00 95.44 207 LEU A CA 1
ATOM 1563 C C . LEU A 1 207 ? 23.948 4.447 -0.438 1.00 95.44 207 LEU A C 1
ATOM 1565 O O . LEU A 1 207 ? 24.708 3.545 -0.064 1.00 95.44 207 LEU A O 1
ATOM 1569 N N . GLU A 1 208 ? 23.758 4.729 -1.727 1.00 95.81 208 GLU A N 1
ATOM 1570 C CA . GLU A 1 208 ? 24.368 3.984 -2.830 1.00 95.81 208 GLU A CA 1
ATOM 1571 C C . GLU A 1 208 ? 25.903 3.923 -2.756 1.00 95.81 208 GLU A C 1
ATOM 1573 O O . GLU A 1 208 ? 26.430 2.810 -2.862 1.00 95.81 208 GLU A O 1
ATOM 1578 N N . PRO A 1 209 ? 26.634 5.017 -2.454 1.00 96.81 209 PRO A N 1
ATOM 1579 C CA . PRO A 1 209 ? 28.092 4.976 -2.314 1.00 96.81 209 PRO A CA 1
ATOM 1580 C C . PRO A 1 209 ? 28.598 4.021 -1.224 1.00 96.81 209 PRO A C 1
ATOM 1582 O O . PRO A 1 209 ? 29.735 3.558 -1.290 1.00 96.81 209 PRO A O 1
ATOM 1585 N N . TYR A 1 210 ? 27.772 3.723 -0.217 1.00 96.31 210 TYR A N 1
ATOM 1586 C CA . TYR A 1 210 ? 28.172 2.948 0.961 1.00 96.31 210 TYR A CA 1
ATOM 1587 C C . TYR A 1 210 ? 27.712 1.491 0.921 1.00 96.31 210 TYR A C 1
ATOM 1589 O O . TYR A 1 210 ? 28.358 0.620 1.499 1.00 96.31 210 TYR A O 1
ATOM 1597 N N . THR A 1 211 ? 26.578 1.217 0.274 1.00 94.88 211 THR A N 1
ATOM 1598 C CA . THR A 1 211 ? 25.901 -0.093 0.336 1.00 94.88 211 THR A CA 1
ATOM 1599 C C . THR A 1 211 ? 25.657 -0.719 -1.039 1.00 94.88 211 THR A C 1
ATOM 1601 O O . THR A 1 211 ? 25.172 -1.851 -1.129 1.00 94.88 211 THR A O 1
ATOM 1604 N N . GLY A 1 212 ? 26.006 -0.001 -2.112 1.00 95.50 212 GLY A N 1
ATOM 1605 C CA . GLY A 1 212 ? 25.687 -0.351 -3.492 1.00 95.50 212 GLY A CA 1
ATOM 1606 C C . GLY A 1 212 ? 24.205 -0.154 -3.824 1.00 95.50 212 GLY A C 1
ATOM 1607 O O . GLY A 1 212 ? 23.347 -0.097 -2.943 1.00 95.50 212 GLY A O 1
ATOM 1608 N N . ALA A 1 213 ? 23.881 -0.105 -5.119 1.00 92.12 213 ALA A N 1
ATOM 1609 C CA . ALA A 1 213 ? 22.532 0.210 -5.598 1.00 92.12 213 ALA A CA 1
ATOM 1610 C C . ALA A 1 213 ? 21.437 -0.705 -5.013 1.00 92.12 213 ALA A C 1
ATOM 1612 O O . ALA A 1 213 ? 20.342 -0.245 -4.683 1.00 92.12 213 ALA A O 1
ATOM 1613 N N . LEU A 1 214 ? 21.712 -2.007 -4.866 1.00 93.44 214 LEU A N 1
ATOM 1614 C CA . LEU A 1 214 ? 20.750 -2.955 -4.295 1.00 93.44 214 LEU A CA 1
ATOM 1615 C C . LEU A 1 214 ? 20.506 -2.687 -2.803 1.00 93.44 214 LEU A C 1
ATOM 1617 O O . LEU A 1 214 ? 19.351 -2.573 -2.393 1.00 93.44 214 LEU A O 1
ATOM 1621 N N . GLY A 1 215 ? 21.578 -2.572 -2.013 1.00 93.38 215 GLY A N 1
ATOM 1622 C CA . GLY A 1 215 ? 21.496 -2.326 -0.572 1.00 93.38 215 GLY A CA 1
ATOM 1623 C C . GLY A 1 215 ? 20.823 -0.992 -0.261 1.00 93.38 215 GLY A C 1
ATOM 1624 O O . GLY A 1 215 ? 19.901 -0.946 0.553 1.00 93.38 215 GLY A O 1
ATOM 1625 N N . ALA A 1 216 ? 21.197 0.058 -0.992 1.00 94.94 216 ALA A N 1
ATOM 1626 C CA . ALA A 1 216 ? 20.634 1.392 -0.845 1.00 94.94 216 ALA A CA 1
ATOM 1627 C C . ALA A 1 216 ? 19.124 1.407 -1.082 1.00 94.94 216 ALA A C 1
ATOM 1629 O O . ALA A 1 216 ? 18.375 1.924 -0.258 1.00 94.94 216 ALA A O 1
ATOM 1630 N N . ASN A 1 217 ? 18.656 0.758 -2.154 1.00 93.19 217 ASN A N 1
ATOM 1631 C CA . ASN A 1 217 ? 17.226 0.682 -2.445 1.00 93.19 217 ASN A CA 1
ATOM 1632 C C . ASN A 1 217 ? 16.453 -0.113 -1.396 1.00 93.19 217 ASN A C 1
ATOM 1634 O O . ASN A 1 217 ? 15.361 0.300 -1.018 1.00 93.19 217 ASN A O 1
ATOM 1638 N N . ILE A 1 218 ? 16.998 -1.239 -0.930 1.00 95.88 218 ILE A N 1
ATOM 1639 C CA . ILE A 1 218 ? 16.356 -2.041 0.115 1.00 95.88 218 ILE A CA 1
ATOM 1640 C C . ILE A 1 218 ? 16.204 -1.203 1.387 1.00 95.88 218 ILE A C 1
ATOM 1642 O O . ILE A 1 218 ? 15.099 -1.112 1.919 1.00 95.88 218 ILE A O 1
ATOM 1646 N N . VAL A 1 219 ? 17.278 -0.567 1.857 1.00 96.56 219 VAL A N 1
ATOM 1647 C CA . VAL A 1 219 ? 17.270 0.186 3.118 1.00 96.56 219 VAL A CA 1
ATOM 1648 C C . VAL A 1 219 ? 16.428 1.455 2.999 1.00 96.56 219 VAL A C 1
ATOM 1650 O O . VAL A 1 219 ? 15.482 1.617 3.770 1.00 96.56 219 VAL A O 1
ATOM 1653 N N . ALA A 1 220 ? 16.712 2.319 2.019 1.00 95.81 220 ALA A N 1
ATOM 1654 C CA . ALA A 1 220 ? 16.016 3.593 1.852 1.00 95.81 220 ALA A CA 1
ATOM 1655 C C . ALA A 1 220 ? 14.512 3.386 1.677 1.00 95.81 220 ALA A C 1
ATOM 1657 O O . ALA A 1 220 ? 13.715 3.964 2.416 1.00 95.81 220 ALA A O 1
ATOM 1658 N N . ARG A 1 221 ? 14.106 2.501 0.756 1.00 95.31 221 ARG A N 1
ATOM 1659 C CA . ARG A 1 221 ? 12.683 2.273 0.491 1.00 95.31 221 ARG A CA 1
ATOM 1660 C C . ARG A 1 221 ? 11.993 1.621 1.678 1.00 95.31 221 ARG A C 1
ATOM 1662 O O . ARG A 1 221 ? 10.879 2.015 1.989 1.00 95.31 221 ARG A O 1
ATOM 1669 N N . SER A 1 222 ? 12.631 0.691 2.387 1.00 96.06 222 SER A N 1
ATOM 1670 C CA . SER A 1 222 ? 11.995 0.062 3.554 1.00 96.06 222 SER A CA 1
ATOM 1671 C C . SER A 1 222 ? 11.791 1.041 4.709 1.00 96.06 222 SER A C 1
ATOM 1673 O O . SER A 1 222 ? 10.722 1.039 5.314 1.00 96.06 222 SER A O 1
ATOM 1675 N N . VAL A 1 223 ? 12.779 1.898 4.992 1.00 96.88 223 VAL A N 1
ATOM 1676 C CA . VAL A 1 223 ? 12.691 2.905 6.063 1.00 96.88 223 VAL A CA 1
ATOM 1677 C C . VAL A 1 223 ? 11.684 3.995 5.709 1.00 96.88 223 VAL A C 1
ATOM 1679 O O . VAL A 1 223 ? 10.810 4.307 6.514 1.00 96.88 223 VAL A O 1
ATOM 1682 N N . VAL A 1 224 ? 11.760 4.553 4.501 1.00 97.00 224 VAL A N 1
ATOM 1683 C CA . VAL A 1 224 ? 10.858 5.634 4.085 1.00 97.00 224 VAL A CA 1
ATOM 1684 C C . VAL A 1 224 ? 9.417 5.129 3.967 1.00 97.00 224 VAL A C 1
ATOM 1686 O O . VAL A 1 224 ? 8.507 5.795 4.450 1.00 97.00 224 VAL A O 1
ATOM 1689 N N . ASN A 1 225 ? 9.197 3.924 3.422 1.00 95.44 225 ASN A N 1
ATOM 1690 C CA . ASN A 1 225 ? 7.860 3.322 3.375 1.00 95.44 225 ASN A CA 1
ATOM 1691 C C . ASN A 1 225 ? 7.307 3.078 4.785 1.00 95.44 225 ASN A C 1
ATOM 1693 O O . ASN A 1 225 ? 6.139 3.335 5.048 1.00 95.44 225 ASN A O 1
ATOM 1697 N N . PHE A 1 226 ? 8.151 2.622 5.717 1.00 96.88 226 PHE A N 1
ATOM 1698 C CA . PHE A 1 226 ? 7.767 2.473 7.118 1.00 96.88 226 PHE A CA 1
ATOM 1699 C C . PHE A 1 226 ? 7.294 3.797 7.732 1.00 96.88 226 PHE A C 1
ATOM 1701 O O . PHE A 1 226 ? 6.242 3.822 8.371 1.00 96.88 226 PHE A O 1
ATOM 1708 N N . LEU A 1 227 ? 8.029 4.891 7.518 1.00 96.94 227 LEU A N 1
ATOM 1709 C CA . LEU A 1 227 ? 7.653 6.214 8.025 1.00 96.94 227 LEU A CA 1
ATOM 1710 C C . LEU A 1 227 ? 6.359 6.730 7.380 1.00 96.94 227 LEU A C 1
ATOM 1712 O O . LEU A 1 227 ? 5.484 7.233 8.089 1.00 96.94 227 LEU A O 1
ATOM 1716 N N . GLY A 1 228 ? 6.216 6.557 6.063 1.00 95.56 228 GLY A N 1
ATOM 1717 C CA . GLY A 1 228 ? 5.005 6.915 5.325 1.00 95.56 228 GLY A CA 1
ATOM 1718 C C . GLY A 1 228 ? 3.774 6.190 5.866 1.00 95.56 228 GLY A C 1
ATOM 1719 O O . GLY A 1 228 ? 2.794 6.832 6.227 1.00 95.56 228 GLY A O 1
ATOM 1720 N N . GLU A 1 229 ? 3.863 4.872 6.039 1.00 93.69 229 GLU A N 1
ATOM 1721 C CA . GLU A 1 229 ? 2.762 4.046 6.552 1.00 93.69 229 GLU A CA 1
ATOM 1722 C C . GLU A 1 229 ? 2.438 4.338 8.023 1.00 93.69 229 GLU A C 1
ATOM 1724 O O . GLU A 1 229 ? 1.273 4.319 8.414 1.00 93.69 229 GLU A O 1
ATOM 1729 N N . CYS A 1 230 ? 3.438 4.658 8.855 1.00 95.12 230 CYS A N 1
ATOM 1730 C CA . CYS A 1 230 ? 3.177 5.127 10.220 1.00 95.12 230 CYS A CA 1
ATOM 1731 C C . CYS A 1 230 ? 2.420 6.459 10.231 1.00 95.12 230 CYS A C 1
ATOM 1733 O O . CYS A 1 230 ? 1.549 6.661 11.078 1.00 95.12 230 CYS A O 1
ATOM 1735 N N . THR A 1 231 ? 2.739 7.350 9.292 1.00 94.62 231 THR A N 1
ATOM 1736 C CA . THR A 1 231 ? 2.059 8.640 9.141 1.00 94.62 231 THR A CA 1
ATOM 1737 C C . THR A 1 231 ? 0.610 8.438 8.705 1.00 94.62 231 THR A C 1
ATOM 1739 O O . THR A 1 231 ? -0.292 9.001 9.321 1.00 94.62 231 THR A O 1
ATOM 1742 N N . ASP A 1 232 ? 0.364 7.572 7.721 1.00 91.69 232 ASP A N 1
ATOM 1743 C CA . ASP A 1 232 ? -0.992 7.259 7.254 1.00 91.69 232 ASP A CA 1
ATOM 1744 C C . ASP A 1 232 ? -1.842 6.613 8.349 1.00 91.69 232 ASP A C 1
ATOM 1746 O O . ASP A 1 232 ? -3.001 6.980 8.552 1.00 91.69 232 ASP A O 1
ATOM 1750 N N . ASP A 1 233 ? -1.250 5.690 9.108 1.00 91.00 233 ASP A N 1
ATOM 1751 C CA . ASP A 1 233 ? -1.892 5.066 10.257 1.00 91.00 233 ASP A CA 1
ATOM 1752 C C . ASP A 1 233 ? -2.259 6.097 11.333 1.00 91.00 233 ASP A C 1
ATOM 1754 O O . ASP A 1 233 ? -3.373 6.061 11.864 1.00 91.00 233 ASP A O 1
ATOM 1758 N N . ALA A 1 234 ? -1.360 7.042 11.624 1.00 92.38 234 ALA A N 1
ATOM 1759 C CA . ALA A 1 234 ? -1.608 8.118 12.577 1.00 92.38 234 ALA A CA 1
ATOM 1760 C C . ALA A 1 234 ? -2.711 9.075 12.098 1.00 92.38 234 ALA A C 1
ATOM 1762 O O . ALA A 1 234 ? -3.552 9.478 12.900 1.00 92.38 234 ALA A O 1
ATOM 1763 N N . VAL A 1 235 ? -2.761 9.405 10.802 1.00 92.94 235 VAL A N 1
ATOM 1764 C CA . VAL A 1 235 ? -3.827 10.239 10.224 1.00 92.94 235 VAL A CA 1
ATOM 1765 C C . VAL A 1 235 ? -5.172 9.514 10.247 1.00 92.94 235 VAL A C 1
ATOM 1767 O O . VAL A 1 235 ? -6.186 10.105 10.624 1.00 92.94 235 VAL A O 1
ATOM 1770 N N . SER A 1 236 ? -5.202 8.233 9.880 1.00 88.38 236 SER A N 1
ATOM 1771 C CA . SER A 1 236 ? -6.424 7.424 9.906 1.00 88.38 236 SER A CA 1
ATOM 1772 C C . SER A 1 236 ? -6.997 7.350 11.324 1.00 88.38 236 SER A C 1
ATOM 1774 O O . SER A 1 236 ? -8.147 7.725 11.549 1.00 88.38 236 SER A O 1
ATOM 1776 N N . ILE A 1 237 ? -6.167 6.990 12.303 1.00 88.31 237 ILE A N 1
ATOM 1777 C CA . ILE A 1 237 ? -6.563 6.940 13.713 1.00 88.31 237 ILE A CA 1
ATOM 1778 C C . ILE A 1 237 ? -6.949 8.329 14.243 1.00 88.31 237 ILE A C 1
ATOM 1780 O O . ILE A 1 237 ? -7.978 8.480 14.902 1.00 88.31 237 ILE A O 1
ATOM 1784 N N . GLY A 1 238 ? -6.141 9.351 13.961 1.00 91.06 238 GLY A N 1
ATOM 1785 C CA . GLY A 1 238 ? -6.362 10.712 14.444 1.00 91.06 238 GLY A CA 1
ATOM 1786 C C . GLY A 1 238 ? -7.652 11.320 13.897 1.00 91.06 238 GLY A C 1
ATOM 1787 O O . GLY A 1 238 ? -8.404 11.942 14.645 1.00 91.06 238 GLY A O 1
ATOM 1788 N N . SER A 1 239 ? -7.955 11.087 12.618 1.00 92.00 239 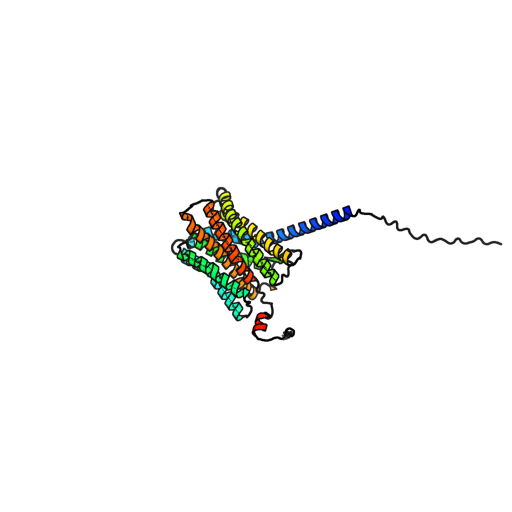SER A N 1
ATOM 1789 C CA . SER A 1 239 ? -9.205 11.539 11.999 1.00 92.00 239 SER A CA 1
ATOM 1790 C C . SER A 1 239 ? -10.424 10.831 12.589 1.00 92.00 239 SER A C 1
ATOM 1792 O O . SER A 1 239 ? -11.403 11.498 12.916 1.00 92.00 239 SER A O 1
ATOM 1794 N N . ALA A 1 240 ? -10.362 9.514 12.804 1.00 89.06 240 ALA A N 1
ATOM 1795 C CA . ALA A 1 240 ? -11.439 8.776 13.459 1.00 89.06 240 ALA A CA 1
ATOM 1796 C C . ALA A 1 240 ? -11.649 9.249 14.910 1.00 89.06 240 ALA A C 1
ATOM 1798 O O . ALA A 1 240 ? -12.774 9.548 15.306 1.00 89.06 240 ALA A O 1
ATOM 1799 N N . SER A 1 241 ? -10.566 9.411 15.675 1.00 90.88 241 SER A N 1
ATOM 1800 C CA . SER A 1 241 ? -10.582 9.945 17.044 1.00 90.88 241 SER A CA 1
ATOM 1801 C C . SER A 1 241 ? -11.224 11.334 17.110 1.00 90.88 241 SER A C 1
ATOM 1803 O O . SER A 1 241 ? -12.099 11.571 17.947 1.00 90.88 241 SER A O 1
ATOM 1805 N N . TYR A 1 242 ? -10.851 12.226 16.186 1.00 93.19 242 TYR A N 1
ATOM 1806 C CA . TYR A 1 242 ? -11.412 13.570 16.076 1.00 93.19 242 TYR A CA 1
ATOM 1807 C C . TYR A 1 242 ? -12.910 13.547 15.754 1.00 93.19 242 TYR A C 1
ATOM 1809 O O . TYR A 1 242 ? -13.695 14.195 16.444 1.00 93.19 242 TYR A O 1
ATOM 1817 N N . LEU A 1 243 ? -13.320 12.771 14.745 1.00 92.12 243 LEU A N 1
ATOM 1818 C CA . LEU A 1 243 ? -14.720 12.682 14.317 1.00 92.12 243 LEU A CA 1
ATOM 1819 C C . LEU A 1 243 ? -15.626 12.070 15.391 1.00 92.12 243 LEU A C 1
ATOM 1821 O O . LEU A 1 243 ? -16.784 12.462 15.511 1.00 92.12 243 LEU A O 1
ATOM 1825 N N . MET A 1 244 ? -15.103 11.132 16.181 1.00 90.19 244 MET A N 1
ATOM 1826 C CA . MET A 1 244 ? -15.846 10.480 17.259 1.00 90.19 244 MET A CA 1
ATOM 1827 C C . MET A 1 244 ? -15.799 11.245 18.587 1.00 90.19 244 MET A C 1
ATOM 1829 O O . MET A 1 244 ? -16.523 10.883 19.513 1.00 90.19 244 MET A O 1
ATOM 1833 N N . GLY A 1 245 ? -14.929 12.253 18.724 1.00 90.75 245 GLY A N 1
ATOM 1834 C CA . GLY A 1 245 ? -14.690 12.938 19.998 1.00 90.75 245 GLY A CA 1
ATOM 1835 C C . GLY A 1 245 ? -14.164 12.005 21.096 1.00 90.75 245 GLY A C 1
ATOM 1836 O O . GLY A 1 245 ? -14.437 12.226 22.276 1.00 90.75 245 GLY A O 1
ATOM 1837 N N . ARG A 1 246 ? -13.452 10.933 20.720 1.00 89.56 246 ARG A N 1
ATOM 1838 C CA . ARG A 1 246 ? -12.956 9.897 21.640 1.00 89.56 246 ARG A CA 1
ATOM 1839 C C . ARG A 1 246 ? -11.448 9.796 21.574 1.00 89.56 246 ARG A C 1
ATOM 1841 O O . ARG A 1 246 ? -10.858 9.837 20.500 1.00 89.56 246 ARG A O 1
ATOM 1848 N N . GLU A 1 247 ? -10.826 9.608 22.728 1.00 89.81 247 GLU A N 1
ATOM 1849 C CA . GLU A 1 247 ? -9.392 9.363 22.805 1.00 89.81 247 GLU A CA 1
ATOM 1850 C C . GLU A 1 247 ? -9.065 7.956 22.298 1.00 89.81 247 GLU A C 1
ATOM 1852 O O . GLU A 1 247 ? -9.674 6.973 22.731 1.00 89.81 247 GLU A O 1
ATOM 1857 N N . VAL A 1 248 ? -8.088 7.868 21.396 1.00 91.19 248 VAL A N 1
ATOM 1858 C CA . VAL A 1 248 ? -7.674 6.592 20.816 1.00 91.19 248 VAL A CA 1
ATOM 1859 C C . VAL A 1 248 ? -6.609 5.892 21.643 1.00 91.19 248 VAL A C 1
ATOM 1861 O O . VAL A 1 248 ? -5.592 6.482 22.011 1.00 91.19 248 VAL A O 1
ATOM 1864 N N . GLU A 1 249 ? -6.821 4.606 21.863 1.00 90.94 249 GLU A N 1
ATOM 1865 C CA . GLU A 1 249 ? -5.839 3.679 22.400 1.00 90.94 249 GLU A CA 1
ATOM 1866 C C . GLU A 1 249 ? -5.676 2.533 21.412 1.00 90.94 249 GLU A C 1
ATOM 1868 O O . GLU A 1 249 ? -6.667 1.974 20.941 1.00 90.94 249 GLU A O 1
ATOM 1873 N N . THR A 1 250 ? -4.427 2.226 21.070 1.00 90.44 250 THR A N 1
ATOM 1874 C CA . THR A 1 250 ? -4.096 1.183 20.105 1.00 90.44 250 THR A CA 1
ATOM 1875 C C . THR A 1 250 ? -3.150 0.159 20.697 1.00 90.44 250 THR A C 1
ATOM 1877 O O . THR A 1 250 ? -2.235 0.482 21.458 1.00 90.44 250 THR A O 1
ATOM 1880 N N . HIS A 1 251 ? -3.345 -1.092 20.302 1.00 91.50 251 HIS A N 1
ATOM 1881 C CA . HIS A 1 251 ? -2.509 -2.203 20.728 1.00 91.50 251 HIS A CA 1
ATOM 1882 C C . HIS A 1 251 ? -2.246 -3.160 19.576 1.00 91.50 251 HIS A C 1
ATOM 1884 O O . HIS A 1 251 ? -3.017 -3.277 18.621 1.00 91.50 251 HIS A O 1
ATOM 1890 N N . VAL A 1 252 ? -1.119 -3.860 19.676 1.00 90.44 252 VAL A N 1
ATOM 1891 C CA . VAL A 1 252 ? -0.760 -4.933 18.753 1.00 90.44 252 VAL A CA 1
ATOM 1892 C C . VAL A 1 252 ? -1.063 -6.259 19.418 1.00 90.44 252 VAL A C 1
ATOM 1894 O O . VAL A 1 252 ? -0.622 -6.516 20.538 1.00 90.44 252 VAL A O 1
ATOM 1897 N N . ARG A 1 253 ? -1.781 -7.128 18.711 1.00 90.62 253 ARG A N 1
ATOM 1898 C CA . ARG A 1 253 ? -2.017 -8.499 19.160 1.00 90.62 253 ARG A CA 1
ATOM 1899 C C . ARG A 1 253 ? -1.838 -9.498 18.033 1.00 90.62 253 ARG A C 1
ATOM 1901 O O . ARG A 1 253 ? -2.026 -9.185 16.857 1.00 90.62 253 ARG A O 1
ATOM 1908 N N . PHE A 1 254 ? -1.534 -10.734 18.407 1.00 90.25 254 PHE A N 1
ATOM 1909 C CA . PHE A 1 254 ? -1.601 -11.837 17.464 1.00 90.25 254 PHE A CA 1
ATOM 1910 C C . PHE A 1 254 ? -3.052 -12.216 17.183 1.00 90.25 254 PHE A C 1
ATOM 1912 O O . PHE A 1 254 ? -3.887 -12.273 18.088 1.00 90.25 254 PHE A O 1
ATOM 1919 N N . SER A 1 255 ? -3.337 -12.510 15.919 1.00 84.69 255 SER A N 1
ATOM 1920 C CA . SER A 1 255 ? -4.660 -12.946 15.491 1.00 84.69 255 SER A CA 1
ATOM 1921 C C . SER A 1 255 ? -5.039 -14.273 16.158 1.00 84.69 255 SER A C 1
ATOM 1923 O O . SER A 1 255 ? -4.257 -15.239 16.086 1.00 84.69 255 SER A O 1
ATOM 1925 N N . PRO A 1 256 ? -6.210 -14.347 16.818 1.00 84.56 256 PRO A N 1
ATOM 1926 C CA . PRO A 1 256 ? -6.663 -15.557 17.485 1.00 84.56 256 PRO A CA 1
ATOM 1927 C C . PRO A 1 256 ? -6.959 -16.668 16.462 1.00 84.56 256 PRO A C 1
ATOM 1929 O O . PRO A 1 256 ? -7.316 -16.377 15.319 1.00 84.56 256 PRO A O 1
ATOM 1932 N N . PRO A 1 257 ? -6.876 -17.957 16.846 1.00 83.25 257 PRO A N 1
ATOM 1933 C CA . PRO A 1 257 ? -7.164 -19.071 15.939 1.00 83.25 257 PRO A CA 1
ATOM 1934 C C . PRO A 1 257 ? -8.549 -19.004 15.280 1.00 83.25 257 PRO A C 1
ATOM 1936 O O . PRO A 1 257 ? -8.703 -19.424 14.139 1.00 83.25 257 PRO A O 1
ATOM 1939 N N . SER A 1 258 ? -9.539 -18.415 15.959 1.00 78.12 258 SER A N 1
ATOM 1940 C CA . SER A 1 258 ? -10.900 -18.223 15.440 1.00 78.12 258 SER A CA 1
ATOM 1941 C C . SER A 1 258 ? -10.988 -17.293 14.226 1.00 78.12 258 SER A C 1
ATOM 1943 O O . SER A 1 258 ? -11.975 -17.346 13.501 1.00 78.12 258 SER A O 1
ATOM 1945 N N . MET A 1 259 ? -9.972 -16.460 13.983 1.00 76.00 259 MET A N 1
ATOM 1946 C CA . MET A 1 259 ? -9.886 -15.582 12.812 1.00 76.00 259 MET A CA 1
ATOM 1947 C C . MET A 1 259 ? -9.112 -16.217 11.646 1.00 76.00 259 MET A C 1
ATOM 1949 O O . MET A 1 259 ? -9.014 -15.615 10.581 1.00 76.00 259 MET A O 1
ATOM 1953 N N . ARG A 1 260 ? -8.580 -17.436 11.815 1.00 82.44 260 ARG A N 1
ATOM 1954 C CA . ARG A 1 260 ? -7.769 -18.154 10.816 1.00 82.44 260 ARG A CA 1
ATOM 1955 C C . ARG A 1 260 ? -8.615 -19.154 10.027 1.00 82.44 260 ARG A C 1
ATOM 1957 O O . ARG A 1 260 ? -8.270 -20.329 9.917 1.00 82.44 260 ARG A O 1
ATOM 1964 N N . THR A 1 261 ? -9.766 -18.707 9.536 1.00 85.19 261 THR A N 1
ATOM 1965 C CA . THR A 1 261 ? -10.668 -19.529 8.720 1.00 85.19 261 THR A CA 1
ATOM 1966 C C . THR A 1 261 ? -10.423 -19.292 7.234 1.00 85.19 261 THR A C 1
ATOM 1968 O O . THR A 1 261 ? -9.970 -18.223 6.826 1.00 85.19 261 THR A O 1
ATOM 1971 N N . TRP A 1 262 ? -10.785 -20.268 6.398 1.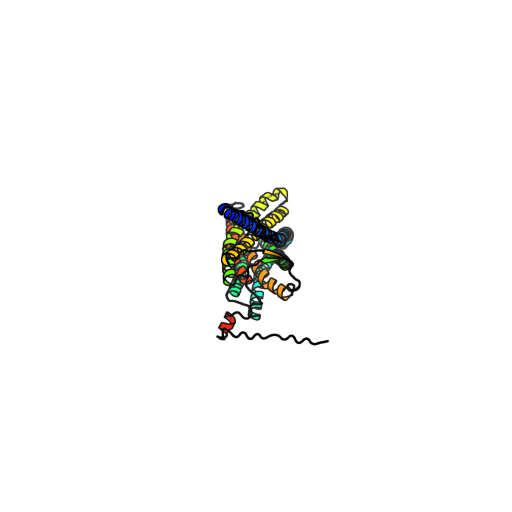00 84.56 262 TRP A N 1
ATOM 1972 C CA . TRP A 1 262 ? -10.748 -20.099 4.942 1.00 84.56 262 TRP A CA 1
ATOM 1973 C C . TRP A 1 262 ? -11.620 -18.940 4.459 1.00 84.56 262 TRP A C 1
ATOM 1975 O O . TRP A 1 262 ? -11.215 -18.228 3.549 1.00 84.56 262 TRP A O 1
ATOM 1985 N N . SER A 1 263 ? -12.769 -18.698 5.098 1.00 83.94 263 SER A N 1
ATOM 1986 C CA . SER A 1 263 ? -13.604 -17.534 4.785 1.00 83.94 263 SER A CA 1
ATOM 1987 C C . SER A 1 263 ? -12.871 -16.220 5.051 1.00 83.94 263 SER A C 1
ATOM 1989 O O . SER A 1 263 ? -12.814 -15.378 4.165 1.00 83.94 263 SER A O 1
ATOM 1991 N N . ALA A 1 264 ? -12.218 -16.079 6.209 1.00 82.19 264 ALA A N 1
ATOM 1992 C CA . ALA A 1 264 ? -11.454 -14.880 6.547 1.00 82.19 264 ALA A CA 1
ATOM 1993 C C . ALA A 1 264 ? -10.260 -14.660 5.603 1.00 82.19 264 ALA A C 1
ATOM 1995 O O . ALA A 1 264 ? -9.916 -13.519 5.293 1.00 82.19 264 ALA A O 1
ATOM 1996 N N . ILE A 1 265 ? -9.635 -15.744 5.128 1.00 84.69 265 ILE A N 1
ATOM 1997 C CA . ILE A 1 265 ? -8.577 -15.686 4.112 1.00 84.69 265 ILE A CA 1
ATOM 1998 C C . ILE A 1 265 ? -9.148 -15.186 2.782 1.00 84.69 265 ILE A C 1
ATOM 2000 O O . ILE A 1 265 ? -8.619 -14.228 2.223 1.00 84.69 265 ILE A O 1
ATOM 2004 N N . THR A 1 266 ? -10.236 -15.784 2.294 1.00 86.62 266 THR A N 1
ATOM 2005 C CA . THR A 1 266 ? -10.900 -15.361 1.052 1.00 86.62 266 THR A CA 1
ATOM 2006 C C . THR A 1 266 ? -11.359 -13.908 1.132 1.00 86.62 266 THR A C 1
ATOM 2008 O O . THR A 1 266 ? -11.129 -13.142 0.198 1.00 86.62 266 THR A O 1
ATOM 2011 N N . ASP A 1 267 ? -11.927 -13.495 2.266 1.00 85.88 267 ASP A N 1
ATOM 2012 C CA . ASP A 1 267 ? -12.370 -12.119 2.478 1.00 85.88 267 ASP A CA 1
ATOM 2013 C C . ASP A 1 267 ? -11.216 -11.132 2.444 1.00 85.88 267 ASP A C 1
ATOM 2015 O O . ASP A 1 267 ? -11.301 -10.090 1.796 1.00 85.88 267 ASP A O 1
ATOM 2019 N N . ARG A 1 268 ? -10.093 -11.496 3.057 1.00 85.94 268 ARG A N 1
ATOM 2020 C CA . ARG A 1 268 ? -8.875 -10.697 2.996 1.00 85.94 268 ARG A CA 1
ATOM 2021 C C . ARG A 1 268 ? -8.313 -10.609 1.580 1.00 85.94 268 ARG A C 1
ATOM 2023 O O . ARG A 1 268 ? -7.895 -9.526 1.183 1.00 85.94 268 ARG A O 1
ATOM 2030 N N . ILE A 1 269 ? -8.311 -11.705 0.820 1.00 90.31 269 ILE A N 1
ATOM 2031 C CA . ILE A 1 269 ? -7.816 -11.717 -0.564 1.00 90.31 269 ILE A CA 1
ATOM 2032 C C . ILE A 1 269 ? -8.681 -10.815 -1.456 1.00 90.31 269 ILE A C 1
ATOM 2034 O O . ILE A 1 269 ? -8.163 -9.991 -2.205 1.00 90.31 269 ILE A O 1
ATOM 2038 N N . LEU A 1 270 ? -10.002 -10.940 -1.362 1.00 91.56 270 LEU A N 1
ATOM 2039 C CA . LEU A 1 270 ? -10.926 -10.242 -2.257 1.00 91.56 270 LEU A CA 1
ATOM 2040 C C . LEU A 1 270 ? -11.263 -8.812 -1.815 1.00 91.56 270 LEU A C 1
ATOM 2042 O O . LEU A 1 270 ? -11.817 -8.061 -2.611 1.00 91.56 270 LEU A O 1
ATOM 2046 N N . ASN A 1 271 ? -10.934 -8.418 -0.581 1.00 88.94 271 ASN A N 1
ATOM 2047 C CA . ASN A 1 271 ? -11.125 -7.047 -0.092 1.00 88.94 271 ASN A CA 1
ATOM 2048 C C . ASN A 1 271 ? -9.780 -6.348 0.066 1.00 88.94 271 ASN A C 1
ATOM 2050 O O . ASN A 1 271 ? -9.393 -5.503 -0.735 1.00 88.94 271 ASN A O 1
ATOM 2054 N N . THR A 1 272 ? -9.043 -6.723 1.109 1.00 88.75 272 THR A N 1
ATOM 2055 C CA . THR A 1 272 ? -7.835 -6.016 1.527 1.00 88.75 272 THR A CA 1
ATOM 2056 C C . THR A 1 272 ? -6.712 -6.134 0.506 1.00 88.75 272 THR A C 1
ATOM 2058 O O . THR A 1 272 ? -6.086 -5.132 0.163 1.00 88.75 272 THR A O 1
ATOM 2061 N N . HIS A 1 273 ? -6.469 -7.341 0.005 1.00 92.75 273 HIS A N 1
ATOM 2062 C CA . HIS A 1 273 ? -5.400 -7.596 -0.948 1.00 92.75 273 HIS A CA 1
ATOM 2063 C C . HIS A 1 273 ? -5.730 -7.051 -2.339 1.00 92.75 273 HIS A C 1
ATOM 2065 O O . HIS A 1 273 ? -4.874 -6.407 -2.949 1.00 92.75 273 HIS A O 1
ATOM 2071 N N . ALA A 1 274 ? -6.964 -7.255 -2.811 1.00 94.25 274 ALA A N 1
ATOM 2072 C CA . ALA A 1 274 ? -7.463 -6.703 -4.068 1.00 94.25 274 ALA A CA 1
ATOM 2073 C C . ALA A 1 274 ? -7.320 -5.173 -4.101 1.00 94.25 274 ALA A C 1
ATOM 2075 O O . ALA A 1 274 ? -6.583 -4.640 -4.935 1.00 94.25 274 ALA A O 1
ATOM 2076 N N . GLY A 1 275 ? -7.900 -4.489 -3.111 1.00 93.44 275 GLY A N 1
ATOM 2077 C CA . GLY A 1 275 ? -7.899 -3.032 -3.060 1.00 93.44 275 GLY A CA 1
ATOM 2078 C C . GLY A 1 275 ? -6.500 -2.453 -2.861 1.00 93.44 275 GLY A C 1
ATOM 2079 O O . GLY A 1 275 ? -6.139 -1.465 -3.501 1.00 93.44 275 GLY A O 1
ATOM 2080 N N . ARG A 1 276 ? -5.659 -3.089 -2.032 1.00 93.69 276 ARG A N 1
ATOM 2081 C CA . ARG A 1 276 ? -4.269 -2.643 -1.868 1.00 93.69 276 ARG A CA 1
ATOM 2082 C C . ARG A 1 276 ? -3.463 -2.844 -3.146 1.00 93.69 276 ARG A C 1
ATOM 2084 O O . ARG A 1 276 ? -2.697 -1.966 -3.520 1.00 93.69 276 ARG A O 1
ATOM 2091 N N . SER A 1 277 ? -3.617 -3.973 -3.827 1.00 95.31 277 SER A N 1
ATOM 2092 C CA . SER A 1 277 ? -2.910 -4.218 -5.090 1.00 95.31 277 SER A CA 1
ATOM 2093 C C . SER A 1 277 ? -3.358 -3.231 -6.173 1.00 95.31 277 SER A C 1
ATOM 2095 O O . SER A 1 277 ? -2.522 -2.734 -6.928 1.00 95.31 277 SER A O 1
ATOM 2097 N N . ALA A 1 278 ? -4.643 -2.858 -6.200 1.00 96.75 278 ALA A N 1
ATOM 2098 C CA . ALA A 1 278 ? -5.159 -1.808 -7.077 1.00 96.75 278 ALA A CA 1
ATOM 2099 C C . ALA A 1 278 ? -4.538 -0.435 -6.764 1.00 96.75 278 ALA A C 1
ATOM 2101 O O . ALA A 1 278 ? -4.093 0.257 -7.682 1.00 96.75 278 ALA A O 1
ATOM 2102 N N . LEU A 1 279 ? -4.446 -0.071 -5.478 1.00 95.00 279 LEU A N 1
ATOM 2103 C CA . LEU A 1 279 ? -3.780 1.148 -5.007 1.00 95.00 279 LEU A CA 1
ATOM 2104 C C . LEU A 1 279 ? -2.322 1.205 -5.487 1.00 95.00 279 LEU A C 1
ATOM 2106 O O . LEU A 1 279 ? -1.935 2.153 -6.163 1.00 95.00 279 LEU A O 1
ATOM 2110 N N . PHE A 1 280 ? -1.524 0.173 -5.188 1.00 93.69 280 PHE A N 1
ATOM 2111 C CA . PHE A 1 280 ? -0.106 0.138 -5.564 1.00 93.69 280 PHE A CA 1
ATOM 2112 C C . PHE A 1 280 ? 0.098 0.151 -7.077 1.00 93.69 280 PHE A C 1
ATOM 2114 O O . PHE A 1 280 ? 0.986 0.853 -7.553 1.00 93.69 280 PHE A O 1
ATOM 2121 N N . SER A 1 281 ? -0.719 -0.590 -7.827 1.00 96.06 281 SER A N 1
ATOM 2122 C CA . SER A 1 281 ? -0.623 -0.617 -9.292 1.00 96.06 281 SER A CA 1
ATOM 2123 C C . SER A 1 281 ? -0.911 0.756 -9.881 1.00 96.06 281 SER A C 1
ATOM 2125 O O . SER A 1 281 ? -0.090 1.267 -10.626 1.00 96.06 281 SER A O 1
ATOM 2127 N N . THR A 1 282 ? -1.991 1.413 -9.446 1.00 96.75 282 THR A N 1
ATOM 2128 C CA . THR A 1 282 ? -2.346 2.766 -9.910 1.00 96.75 282 THR A CA 1
ATOM 2129 C C . THR A 1 282 ? -1.210 3.765 -9.673 1.00 96.75 282 THR A C 1
ATOM 2131 O O . THR A 1 282 ? -0.888 4.571 -10.544 1.00 96.75 282 THR A O 1
ATOM 2134 N N . VAL A 1 283 ? -0.582 3.706 -8.495 1.00 95.50 283 VAL A N 1
ATOM 2135 C CA . VAL A 1 283 ? 0.524 4.597 -8.126 1.00 95.50 283 VAL A CA 1
ATOM 2136 C C . VAL A 1 283 ? 1.778 4.320 -8.959 1.00 95.50 283 VAL A C 1
ATOM 2138 O O . VAL A 1 283 ? 2.400 5.256 -9.461 1.00 95.50 283 VAL A O 1
ATOM 2141 N N . LEU A 1 284 ? 2.139 3.047 -9.138 1.00 94.81 284 LEU A N 1
ATOM 2142 C CA . LEU A 1 284 ? 3.286 2.659 -9.961 1.00 94.81 284 LEU A CA 1
ATOM 2143 C C . LEU A 1 284 ? 3.067 3.020 -11.431 1.00 94.81 284 LEU A C 1
ATOM 2145 O O . LEU A 1 284 ? 3.969 3.575 -12.055 1.00 94.81 284 LEU A O 1
ATOM 2149 N N . ASP A 1 285 ? 1.875 2.765 -11.968 1.00 94.75 285 ASP A N 1
ATOM 2150 C CA . ASP A 1 285 ? 1.528 3.090 -13.349 1.00 94.75 285 ASP A CA 1
ATOM 2151 C C . ASP A 1 285 ? 1.654 4.590 -13.614 1.00 94.75 285 ASP A C 1
ATOM 2153 O O . ASP A 1 285 ? 2.212 4.991 -14.638 1.00 94.75 285 ASP A O 1
ATOM 2157 N N . ALA A 1 286 ? 1.193 5.427 -12.679 1.00 94.88 286 ALA A N 1
ATOM 2158 C CA . ALA A 1 286 ? 1.333 6.875 -12.768 1.00 94.88 286 ALA A CA 1
ATOM 2159 C C . ALA A 1 286 ? 2.803 7.319 -12.744 1.00 94.88 286 ALA A C 1
ATOM 2161 O O . ALA A 1 286 ? 3.198 8.140 -13.576 1.00 94.88 286 ALA A O 1
ATOM 2162 N N . GLY A 1 287 ? 3.615 6.753 -11.845 1.00 92.94 287 GLY A N 1
ATOM 2163 C CA . GLY A 1 287 ? 5.053 7.027 -11.770 1.00 92.94 287 GLY A CA 1
ATOM 2164 C C . GLY A 1 287 ? 5.772 6.678 -13.074 1.00 92.94 287 GLY A C 1
ATOM 2165 O O . GLY A 1 287 ? 6.389 7.544 -13.685 1.00 92.94 287 GLY A O 1
ATOM 2166 N N . TYR A 1 288 ? 5.603 5.450 -13.574 1.00 93.88 288 TYR A N 1
ATOM 2167 C CA . TYR A 1 288 ? 6.257 4.996 -14.809 1.00 93.88 288 TYR A CA 1
ATOM 2168 C C . TYR A 1 288 ? 5.746 5.694 -16.071 1.00 93.88 288 TYR A C 1
ATOM 2170 O O . TYR A 1 288 ? 6.528 5.963 -16.981 1.00 93.88 288 TYR A O 1
ATOM 2178 N N . THR A 1 289 ? 4.454 6.021 -16.137 1.00 93.50 289 THR A N 1
ATOM 2179 C CA . THR A 1 289 ? 3.898 6.812 -17.247 1.00 93.50 289 THR A CA 1
ATOM 2180 C C . THR A 1 289 ? 4.526 8.201 -17.280 1.00 93.50 289 THR A C 1
ATOM 2182 O O . THR A 1 289 ? 4.876 8.708 -18.346 1.00 93.50 289 THR A O 1
ATOM 2185 N N . THR A 1 290 ? 4.679 8.811 -16.105 1.00 91.25 290 THR A N 1
ATOM 2186 C CA . THR A 1 290 ? 5.226 10.161 -15.970 1.00 91.25 290 THR A CA 1
ATOM 2187 C C . THR A 1 290 ? 6.717 10.184 -16.263 1.00 91.25 290 THR A C 1
ATOM 2189 O O . THR A 1 290 ? 7.135 10.989 -17.090 1.00 91.25 290 THR A O 1
ATOM 2192 N N . ASP A 1 291 ? 7.488 9.261 -15.682 1.00 88.81 291 ASP A N 1
ATOM 2193 C CA . ASP A 1 291 ? 8.920 9.102 -15.954 1.00 88.81 291 ASP A CA 1
ATOM 2194 C C . ASP A 1 291 ? 9.177 8.909 -17.455 1.00 88.81 291 ASP A C 1
ATOM 2196 O O . ASP A 1 291 ? 9.966 9.633 -18.057 1.00 88.81 291 ASP A O 1
ATOM 2200 N N . PHE A 1 292 ? 8.416 8.033 -18.119 1.00 88.44 292 PHE A N 1
ATOM 2201 C CA . PHE A 1 292 ? 8.535 7.847 -19.566 1.00 88.44 292 PHE A CA 1
ATOM 2202 C C . PHE A 1 292 ? 8.247 9.134 -20.360 1.00 88.44 292 PHE A C 1
ATOM 2204 O O . PHE A 1 292 ? 8.927 9.432 -21.346 1.00 88.44 292 PHE A O 1
ATOM 2211 N N . ALA A 1 293 ? 7.256 9.921 -19.935 1.00 87.00 293 ALA A N 1
ATOM 2212 C CA . ALA A 1 293 ? 6.888 11.168 -20.597 1.00 87.00 293 ALA A CA 1
ATOM 2213 C C . ALA A 1 293 ? 7.899 12.310 -20.362 1.00 87.00 293 ALA A C 1
ATOM 2215 O O . ALA A 1 293 ? 8.030 13.197 -21.215 1.00 87.00 293 ALA A O 1
ATOM 2216 N N . THR A 1 294 ? 8.607 12.320 -19.227 1.00 83.81 294 THR A N 1
ATOM 2217 C CA . THR A 1 294 ? 9.529 13.402 -18.839 1.00 83.81 294 THR A CA 1
ATOM 2218 C C . THR A 1 294 ? 11.001 13.080 -19.089 1.00 83.81 294 THR A C 1
ATOM 2220 O O . THR A 1 294 ? 11.772 14.010 -19.350 1.00 83.81 294 THR A O 1
ATOM 2223 N N . ALA A 1 295 ? 11.398 11.804 -19.097 1.00 75.38 295 ALA A N 1
ATOM 2224 C CA . ALA A 1 295 ? 12.782 11.362 -19.280 1.00 75.38 295 ALA A CA 1
ATOM 2225 C C . ALA A 1 295 ? 13.479 11.956 -20.524 1.00 75.38 295 ALA A C 1
ATOM 2227 O O . ALA A 1 295 ? 14.629 12.385 -20.400 1.00 75.38 295 ALA A O 1
ATOM 2228 N N . PRO A 1 296 ? 12.826 12.096 -21.700 1.00 70.25 296 PRO A N 1
ATOM 2229 C CA . PRO A 1 296 ? 13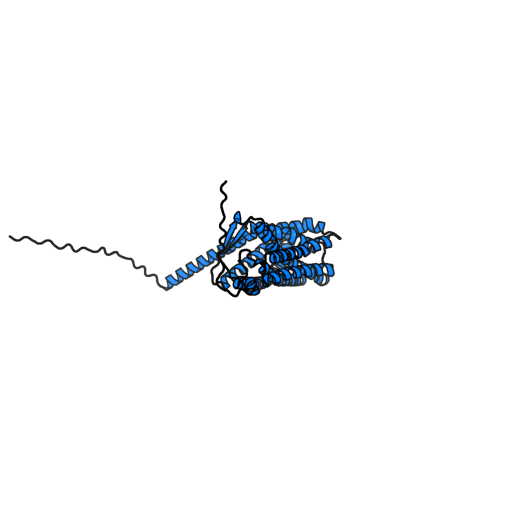.458 12.718 -22.868 1.00 70.25 296 PRO A CA 1
ATOM 2230 C C . PRO A 1 296 ? 13.692 14.229 -22.728 1.00 70.25 296 PRO A C 1
ATOM 2232 O O . PRO A 1 296 ? 14.506 14.793 -23.455 1.00 70.25 296 PRO A O 1
ATOM 2235 N N . ARG A 1 297 ? 12.947 14.909 -21.846 1.00 60.97 297 ARG A N 1
ATOM 2236 C CA . ARG A 1 297 ? 12.943 16.377 -21.731 1.00 60.97 297 ARG A CA 1
ATOM 2237 C C . ARG A 1 297 ? 13.893 16.884 -20.655 1.00 60.97 297 ARG A C 1
ATOM 2239 O O . ARG A 1 297 ? 14.457 17.962 -20.816 1.00 60.97 297 ARG A O 1
ATOM 2246 N N . THR A 1 298 ? 14.071 16.129 -19.575 1.00 61.09 298 THR A N 1
ATOM 2247 C CA . THR A 1 298 ? 14.925 16.527 -18.450 1.00 61.09 298 THR A CA 1
ATOM 2248 C C . THR A 1 298 ? 15.581 15.315 -17.777 1.00 61.09 298 THR A C 1
ATOM 2250 O O . THR A 1 298 ? 15.224 14.991 -16.639 1.00 61.09 298 THR A O 1
ATOM 2253 N N . PRO A 1 299 ? 16.528 14.632 -18.444 1.00 59.97 299 PRO A N 1
ATOM 2254 C CA . PRO A 1 299 ? 17.213 13.490 -17.851 1.00 59.97 299 PRO A CA 1
ATOM 2255 C C . PRO A 1 299 ? 17.938 13.920 -16.566 1.00 59.97 299 PRO A C 1
ATOM 2257 O O . PRO A 1 299 ? 18.738 14.855 -16.581 1.00 59.97 299 PRO A O 1
ATOM 2260 N N . ASN A 1 300 ? 17.640 13.242 -15.454 1.00 61.16 300 ASN A N 1
ATOM 2261 C CA . ASN A 1 300 ? 18.283 13.415 -14.143 1.00 61.16 300 ASN A CA 1
ATOM 2262 C C . ASN A 1 300 ? 18.159 14.816 -13.512 1.00 61.16 300 ASN A C 1
ATOM 2264 O O . ASN A 1 300 ? 19.055 15.253 -12.791 1.00 61.16 300 ASN A O 1
ATOM 2268 N N . SER A 1 301 ? 17.061 15.535 -13.766 1.00 68.69 301 SER A N 1
ATOM 2269 C CA . SER A 1 301 ? 16.792 16.798 -13.069 1.00 68.69 301 SER A CA 1
ATOM 2270 C C . SER A 1 301 ? 15.873 16.589 -11.861 1.00 68.69 301 SER A C 1
ATOM 2272 O O . SER A 1 301 ? 14.935 15.792 -11.919 1.00 68.69 301 SER A O 1
ATOM 2274 N N . HIS A 1 302 ? 16.076 17.375 -10.797 1.00 75.75 302 HIS A N 1
ATOM 2275 C CA . HIS A 1 302 ? 15.135 17.454 -9.670 1.00 75.75 302 HIS A CA 1
ATOM 2276 C C . HIS A 1 302 ? 13.698 17.763 -10.132 1.00 75.75 302 HIS A C 1
ATOM 2278 O O . HIS A 1 302 ? 12.741 17.311 -9.517 1.00 75.75 302 HIS A O 1
ATOM 2284 N N . VAL A 1 303 ? 13.537 18.471 -11.257 1.00 77.25 303 VAL A N 1
ATOM 2285 C CA . VAL A 1 303 ? 12.224 18.791 -11.838 1.00 77.25 303 VAL A CA 1
ATOM 2286 C C . VAL A 1 303 ? 11.500 17.531 -12.322 1.00 77.25 303 VAL A C 1
ATOM 2288 O O . VAL A 1 303 ? 10.297 17.416 -12.105 1.00 77.25 303 VAL A O 1
ATOM 2291 N N . SER A 1 304 ? 12.207 16.568 -12.926 1.00 81.38 304 SER A N 1
ATOM 2292 C CA . SER A 1 304 ? 11.596 15.296 -13.349 1.00 81.38 304 SER A CA 1
ATOM 2293 C C . SER A 1 304 ? 11.084 14.505 -12.145 1.00 81.38 304 SER A C 1
ATOM 2295 O O . SER A 1 304 ? 9.947 14.042 -12.162 1.00 81.38 304 SER A O 1
ATOM 2297 N N . LEU A 1 305 ? 11.884 14.431 -11.074 1.00 84.75 305 LEU A N 1
ATOM 2298 C CA . LEU A 1 305 ? 11.511 13.732 -9.841 1.00 84.75 305 LEU A CA 1
ATOM 2299 C C . LEU A 1 305 ? 10.300 14.377 -9.154 1.00 84.75 305 LEU A C 1
ATOM 2301 O O . LEU A 1 305 ? 9.414 13.669 -8.681 1.00 84.75 305 LEU A O 1
ATOM 2305 N N . THR A 1 306 ? 10.227 15.708 -9.111 1.00 88.00 306 THR A N 1
ATOM 2306 C CA . THR A 1 306 ? 9.076 16.409 -8.527 1.00 88.00 306 THR A CA 1
ATOM 2307 C C . THR A 1 306 ? 7.802 16.190 -9.348 1.00 88.00 306 THR A C 1
ATOM 2309 O O . THR A 1 306 ? 6.734 15.998 -8.769 1.00 88.00 306 THR A O 1
ATOM 2312 N N . ILE A 1 307 ? 7.885 16.169 -10.686 1.00 87.88 307 ILE A N 1
ATOM 2313 C CA . ILE A 1 307 ? 6.724 15.878 -11.547 1.00 87.88 307 ILE A CA 1
ATOM 2314 C C . ILE A 1 307 ? 6.262 14.425 -11.357 1.00 87.88 307 ILE A C 1
ATOM 2316 O O . ILE A 1 307 ? 5.066 14.185 -11.190 1.00 87.88 307 ILE A O 1
ATOM 2320 N N . GLU A 1 308 ? 7.192 13.469 -11.324 1.00 89.06 308 GLU A N 1
ATOM 2321 C CA . GLU A 1 308 ? 6.894 12.065 -11.023 1.00 89.06 308 GLU A CA 1
ATOM 2322 C C . GLU A 1 308 ? 6.233 11.922 -9.645 1.00 89.06 308 GLU A C 1
ATOM 2324 O O . GLU A 1 308 ? 5.169 11.319 -9.523 1.00 89.06 308 GLU A O 1
ATOM 2329 N N . SER A 1 309 ? 6.804 12.549 -8.615 1.00 91.38 309 SER A N 1
ATOM 2330 C CA . SER A 1 309 ? 6.283 12.502 -7.244 1.00 91.38 309 SER A CA 1
ATOM 2331 C C . SER A 1 309 ? 4.900 13.144 -7.135 1.00 91.38 309 SER A C 1
ATOM 2333 O O . SER A 1 309 ? 4.051 12.656 -6.387 1.00 91.38 309 SER A O 1
ATOM 2335 N N . ALA A 1 310 ? 4.626 14.196 -7.913 1.00 92.81 310 ALA A N 1
ATOM 2336 C CA . ALA A 1 310 ? 3.296 14.796 -8.017 1.00 92.81 310 ALA A CA 1
ATOM 2337 C C . ALA A 1 310 ? 2.285 13.833 -8.649 1.00 92.81 310 ALA A C 1
ATOM 2339 O O . ALA A 1 310 ? 1.169 13.710 -8.141 1.00 92.81 310 ALA A O 1
ATOM 2340 N N . ALA A 1 311 ? 2.670 13.115 -9.707 1.00 93.81 311 ALA A N 1
ATOM 2341 C CA . ALA A 1 311 ? 1.819 12.105 -10.327 1.00 93.81 311 ALA A CA 1
ATOM 2342 C C . ALA A 1 311 ? 1.550 10.922 -9.383 1.00 93.81 311 ALA A C 1
ATOM 2344 O O . ALA A 1 311 ? 0.398 10.520 -9.226 1.00 93.81 311 ALA A O 1
ATOM 2345 N N . VAL A 1 312 ? 2.586 10.421 -8.702 1.00 93.81 312 VAL A N 1
ATOM 2346 C CA . VAL A 1 312 ? 2.503 9.373 -7.671 1.00 93.81 312 VAL A CA 1
ATOM 2347 C C . VAL A 1 312 ? 1.561 9.799 -6.545 1.00 93.81 312 VAL A C 1
ATOM 2349 O O . VAL A 1 312 ? 0.630 9.065 -6.219 1.00 93.81 312 VAL A O 1
ATOM 2352 N N . GLY A 1 313 ? 1.743 11.002 -5.993 1.00 92.56 313 GLY A N 1
ATOM 2353 C CA . GLY A 1 313 ? 0.883 11.545 -4.944 1.00 92.56 313 GLY A CA 1
ATOM 2354 C C . GLY A 1 313 ? -0.571 11.700 -5.397 1.00 92.56 313 GLY A C 1
ATOM 2355 O O . GLY A 1 313 ? -1.489 11.270 -4.698 1.00 92.56 313 GLY A O 1
ATOM 2356 N N . ALA A 1 314 ? -0.809 12.277 -6.577 1.00 93.69 314 ALA A N 1
ATOM 2357 C CA . ALA A 1 314 ? -2.161 12.464 -7.103 1.00 93.69 314 ALA A CA 1
ATOM 2358 C C . ALA A 1 314 ? -2.869 11.123 -7.356 1.00 93.69 314 ALA A C 1
ATOM 2360 O O . ALA A 1 314 ? -4.013 10.935 -6.936 1.00 93.69 314 ALA A O 1
ATOM 2361 N N . ALA A 1 315 ? -2.178 10.169 -7.987 1.00 94.88 315 ALA A N 1
ATOM 2362 C CA . ALA A 1 315 ? -2.681 8.819 -8.219 1.00 94.88 315 ALA A CA 1
ATOM 2363 C C . ALA A 1 315 ? -2.988 8.098 -6.901 1.00 94.88 315 ALA A C 1
ATOM 2365 O O . ALA A 1 315 ? -4.034 7.465 -6.770 1.00 94.88 315 ALA A O 1
ATOM 2366 N N . ALA A 1 316 ? -2.119 8.256 -5.903 1.00 92.81 316 ALA A N 1
ATOM 2367 C CA . ALA A 1 316 ? -2.304 7.717 -4.569 1.00 92.81 316 ALA A CA 1
ATOM 2368 C C . ALA A 1 316 ? -3.568 8.269 -3.899 1.00 92.81 316 ALA A C 1
ATOM 2370 O O . ALA A 1 316 ? -4.406 7.489 -3.450 1.00 92.81 316 ALA A O 1
ATOM 2371 N N . GLY A 1 317 ? -3.747 9.593 -3.869 1.00 90.69 317 GLY A N 1
ATOM 2372 C CA . GLY A 1 317 ? -4.939 10.218 -3.289 1.00 90.69 317 GLY A CA 1
ATOM 2373 C C . GLY A 1 317 ? -6.232 9.779 -3.985 1.00 90.69 317 GLY A C 1
ATOM 2374 O O . GLY A 1 317 ? -7.207 9.427 -3.319 1.00 90.69 317 GLY A O 1
ATOM 2375 N N . LEU A 1 318 ? -6.222 9.720 -5.322 1.00 92.25 318 LEU A N 1
ATOM 2376 C CA . LEU A 1 318 ? -7.363 9.251 -6.117 1.00 92.25 318 LEU A CA 1
ATOM 2377 C C . LEU A 1 318 ? -7.689 7.773 -5.871 1.00 92.25 318 LEU A C 1
ATOM 2379 O O . LEU A 1 318 ? -8.864 7.416 -5.810 1.00 92.25 318 LEU A O 1
ATOM 2383 N N . ALA A 1 319 ? -6.674 6.922 -5.716 1.00 93.75 319 ALA A N 1
ATOM 2384 C CA . ALA A 1 319 ? -6.846 5.486 -5.510 1.00 93.75 319 ALA A CA 1
ATOM 2385 C C . ALA A 1 319 ? -7.129 5.104 -4.046 1.00 93.75 319 ALA A C 1
ATOM 2387 O O . ALA A 1 319 ? -7.697 4.042 -3.789 1.00 93.75 319 ALA A O 1
ATOM 2388 N N . TYR A 1 320 ? -6.777 5.953 -3.075 1.00 92.50 320 TYR A N 1
ATOM 2389 C CA . TYR A 1 320 ? -6.973 5.651 -1.655 1.00 92.50 320 TYR A CA 1
ATOM 2390 C C . TYR A 1 320 ? -8.445 5.609 -1.264 1.00 92.50 320 TYR A C 1
ATOM 2392 O O . TYR A 1 320 ? -8.867 4.703 -0.548 1.00 92.50 320 TYR A O 1
ATOM 2400 N N . LEU A 1 321 ? -9.244 6.565 -1.745 1.00 89.75 321 LEU A N 1
ATOM 2401 C CA . LEU A 1 321 ? -10.673 6.600 -1.451 1.00 89.75 321 LEU A CA 1
ATOM 2402 C C . LEU A 1 321 ? -11.395 5.310 -1.891 1.00 89.75 321 LEU A C 1
ATOM 2404 O O . LEU A 1 321 ? -12.042 4.699 -1.042 1.00 89.75 321 LEU A O 1
ATOM 2408 N N . PRO A 1 322 ? -11.297 4.846 -3.153 1.00 90.81 322 PRO A N 1
ATOM 2409 C CA . PRO A 1 322 ? -11.952 3.608 -3.555 1.00 90.81 322 PRO A CA 1
ATOM 2410 C C . PRO A 1 322 ? -11.407 2.388 -2.805 1.00 90.81 322 PRO A C 1
ATOM 2412 O O . PRO A 1 322 ? -12.214 1.564 -2.387 1.00 90.81 322 PRO A O 1
ATOM 2415 N N . TYR A 1 323 ? -10.100 2.322 -2.519 1.00 90.25 323 TYR A N 1
ATOM 2416 C CA . TYR A 1 323 ? -9.529 1.290 -1.643 1.00 90.25 323 TYR A CA 1
ATOM 2417 C C . TYR A 1 323 ? -10.183 1.278 -0.252 1.00 90.25 323 TYR A C 1
ATOM 2419 O O . TYR A 1 323 ? -10.603 0.235 0.239 1.00 90.25 323 TYR A O 1
ATOM 2427 N N . ALA A 1 324 ? -10.321 2.434 0.392 1.00 86.75 324 ALA A N 1
ATOM 2428 C CA . ALA A 1 324 ? -10.950 2.511 1.704 1.00 86.75 324 ALA A CA 1
ATOM 2429 C C . ALA A 1 324 ? -12.439 2.117 1.655 1.00 86.75 324 ALA A C 1
ATOM 2431 O O . ALA A 1 324 ? -12.942 1.477 2.578 1.00 86.75 324 ALA A O 1
ATOM 2432 N N . LEU A 1 325 ? -13.136 2.434 0.558 1.00 84.44 325 LEU A N 1
ATOM 2433 C CA . LEU A 1 325 ? -14.526 2.024 0.346 1.00 84.44 325 LEU A CA 1
ATOM 2434 C C . LEU A 1 325 ? -14.681 0.508 0.140 1.00 84.44 325 LEU A C 1
ATOM 2436 O O . LEU A 1 325 ? -15.710 -0.036 0.541 1.00 84.44 325 LEU A O 1
ATOM 2440 N N . THR A 1 326 ? -13.693 -0.193 -0.433 1.00 83.50 326 THR A N 1
ATOM 2441 C CA . THR A 1 326 ? -13.739 -1.666 -0.544 1.00 83.50 326 THR A CA 1
ATOM 2442 C C . THR A 1 326 ? -13.465 -2.372 0.786 1.00 83.50 326 THR A C 1
ATOM 2444 O O . THR A 1 326 ? -13.927 -3.495 0.988 1.00 83.50 326 THR A O 1
ATOM 2447 N N . LEU A 1 327 ? -12.784 -1.713 1.731 1.00 76.94 327 LEU A N 1
ATOM 2448 C CA . LEU A 1 327 ? -12.541 -2.244 3.079 1.00 76.94 327 LEU A CA 1
ATOM 2449 C C . LEU A 1 327 ? -13.752 -2.168 4.017 1.00 76.94 327 LEU A C 1
ATOM 2451 O O . LEU A 1 327 ? -13.803 -2.925 4.982 1.00 76.94 327 LEU A O 1
ATOM 2455 N N . GLY A 1 328 ? -14.721 -1.286 3.753 1.00 62.56 328 GLY A N 1
ATOM 2456 C CA . GLY A 1 328 ? -15.892 -1.062 4.614 1.00 62.56 328 GLY A CA 1
ATOM 2457 C C . GLY A 1 328 ? -16.927 -2.197 4.638 1.00 62.56 328 GLY A C 1
ATOM 2458 O O . GLY A 1 328 ? -17.999 -2.029 5.216 1.00 62.56 328 GLY A O 1
ATOM 2459 N N . GLN A 1 329 ? -16.651 -3.337 3.999 1.00 60.19 329 GLN A N 1
ATOM 2460 C CA . GLN A 1 329 ? -17.549 -4.491 3.994 1.00 60.19 329 GLN A CA 1
ATOM 2461 C C . GLN A 1 329 ? -17.427 -5.292 5.290 1.00 60.19 329 GLN A C 1
ATOM 2463 O O . GLN A 1 329 ? -16.432 -5.984 5.507 1.00 60.19 329 GLN A O 1
ATOM 2468 N N . ASP A 1 330 ? -18.470 -5.246 6.118 1.00 52.16 330 ASP A N 1
ATOM 2469 C CA . ASP A 1 330 ? -18.636 -6.168 7.239 1.00 52.16 330 ASP A CA 1
ATOM 2470 C C . ASP A 1 330 ? -19.571 -7.324 6.830 1.00 52.16 330 ASP A C 1
ATOM 2472 O O . ASP A 1 330 ? -20.779 -7.111 6.704 1.00 52.16 330 ASP A O 1
ATOM 2476 N N . PRO A 1 331 ? -19.060 -8.557 6.645 1.00 41.28 331 PRO A N 1
ATOM 2477 C CA . PRO A 1 331 ? -19.887 -9.719 6.316 1.00 41.28 331 PRO A CA 1
ATOM 2478 C C . PRO A 1 331 ? -20.859 -10.120 7.441 1.00 41.28 331 PRO A C 1
ATOM 2480 O O . PRO A 1 331 ? -21.686 -11.007 7.236 1.00 41.28 331 PRO A O 1
ATOM 2483 N N . ARG A 1 332 ? -20.772 -9.504 8.632 1.00 40.09 332 ARG A N 1
ATOM 2484 C CA . ARG A 1 332 ? -21.687 -9.728 9.764 1.00 40.09 332 ARG A CA 1
ATOM 2485 C C . ARG A 1 332 ? -22.778 -8.674 9.901 1.00 40.09 332 ARG A C 1
ATOM 2487 O O . ARG A 1 332 ? -23.641 -8.840 10.762 1.00 40.09 332 ARG A O 1
ATOM 2494 N N . ARG A 1 333 ? -22.780 -7.617 9.081 1.00 44.34 333 ARG A N 1
ATOM 2495 C CA . ARG A 1 333 ? -23.931 -6.712 9.009 1.00 44.34 333 ARG A CA 1
ATOM 2496 C C . ARG A 1 333 ? -25.065 -7.436 8.293 1.00 44.34 333 ARG A C 1
ATOM 2498 O O . ARG A 1 333 ? -25.154 -7.448 7.070 1.00 44.34 333 ARG A O 1
ATOM 2505 N N . GLU A 1 334 ? -25.882 -8.107 9.103 1.00 38.19 334 GLU A N 1
ATOM 2506 C CA . GLU A 1 334 ? -27.211 -8.593 8.748 1.00 38.19 334 GLU A CA 1
ATOM 2507 C C . GLU A 1 334 ? -27.912 -7.568 7.857 1.00 38.19 334 GLU A C 1
ATOM 2509 O O . GLU A 1 334 ? -28.068 -6.419 8.258 1.00 38.19 334 GLU A O 1
ATOM 2514 N N . TYR A 1 335 ? -28.303 -8.022 6.662 1.00 46.03 335 TYR A N 1
ATOM 2515 C CA . TYR A 1 335 ? -29.241 -7.380 5.746 1.00 46.03 335 TYR A CA 1
ATOM 2516 C C . TYR A 1 335 ? -29.199 -5.853 5.765 1.00 46.03 335 TYR A C 1
ATOM 2518 O O . TYR A 1 335 ? -29.982 -5.206 6.460 1.00 46.03 335 TYR A O 1
ATOM 2526 N N . ASP A 1 336 ? -28.318 -5.299 4.932 1.00 43.47 336 ASP A N 1
ATOM 2527 C CA . ASP A 1 336 ? -28.305 -3.878 4.610 1.00 43.47 336 ASP A CA 1
ATOM 2528 C C . ASP A 1 336 ? -29.733 -3.342 4.465 1.00 43.47 336 ASP A C 1
ATOM 2530 O O . ASP A 1 336 ? -30.547 -3.860 3.689 1.00 43.47 336 ASP A O 1
ATOM 2534 N N . VAL A 1 337 ? -30.025 -2.283 5.213 1.00 46.84 337 VAL A N 1
ATOM 2535 C CA . VAL A 1 337 ? -31.320 -1.596 5.219 1.00 46.84 337 VAL A CA 1
ATOM 2536 C C . VAL A 1 337 ? -31.711 -1.180 3.793 1.00 46.84 337 VAL A C 1
ATOM 2538 O O . VAL A 1 337 ? -32.883 -1.245 3.441 1.00 46.84 337 VAL A O 1
ATOM 2541 N N . GLU A 1 338 ? -30.739 -0.906 2.912 1.00 44.66 338 GLU A N 1
ATOM 2542 C CA . GLU A 1 338 ? -30.971 -0.636 1.484 1.00 44.66 338 GLU A CA 1
ATOM 2543 C C . GLU A 1 338 ? -31.487 -1.857 0.691 1.00 44.66 338 GLU A C 1
ATOM 2545 O O . GLU A 1 338 ? -32.265 -1.707 -0.258 1.00 44.66 338 GLU A O 1
ATOM 2550 N N . ALA A 1 339 ? -31.076 -3.079 1.047 1.00 43.00 339 ALA A N 1
ATOM 2551 C CA . ALA A 1 339 ? -31.576 -4.310 0.432 1.00 43.00 339 ALA A CA 1
ATOM 2552 C C . ALA A 1 339 ? -32.978 -4.677 0.949 1.00 43.00 339 ALA A C 1
ATOM 2554 O O . ALA A 1 339 ? -33.767 -5.262 0.201 1.00 43.00 339 ALA A O 1
ATOM 2555 N N . ALA A 1 340 ? -33.299 -4.314 2.195 1.00 42.84 340 ALA A N 1
ATOM 2556 C CA . ALA A 1 340 ? -34.640 -4.431 2.769 1.00 42.84 340 ALA A CA 1
ATOM 2557 C C . ALA A 1 340 ? -35.609 -3.371 2.201 1.00 42.84 340 ALA A C 1
ATOM 2559 O O . ALA A 1 340 ? -36.728 -3.714 1.812 1.00 42.84 340 ALA A O 1
ATOM 2560 N N . GLU A 1 341 ? -35.158 -2.121 2.043 1.00 48.53 341 GLU A N 1
ATOM 2561 C CA . GLU A 1 341 ? -35.909 -1.028 1.407 1.00 48.53 341 GLU A CA 1
ATOM 2562 C C . GLU A 1 341 ? -36.241 -1.339 -0.057 1.00 48.53 341 GLU A C 1
ATOM 2564 O O . GLU A 1 341 ? -37.378 -1.153 -0.490 1.00 48.53 341 GLU A O 1
ATOM 2569 N N . ARG A 1 342 ? -35.293 -1.902 -0.823 1.00 47.75 342 ARG A N 1
ATOM 2570 C CA . ARG A 1 342 ? -35.543 -2.328 -2.215 1.00 47.75 342 ARG A CA 1
ATOM 2571 C C . ARG A 1 342 ? -36.558 -3.464 -2.347 1.00 47.75 342 ARG A C 1
ATOM 2573 O O . ARG A 1 342 ? -37.132 -3.622 -3.420 1.00 47.75 342 ARG A O 1
ATOM 2580 N N . ARG A 1 343 ? -36.790 -4.250 -1.291 1.00 49.88 343 ARG A N 1
ATOM 2581 C CA . ARG A 1 343 ? -37.805 -5.318 -1.275 1.00 49.88 343 ARG A CA 1
ATOM 2582 C C . ARG A 1 343 ? -39.179 -4.840 -0.797 1.00 49.88 343 ARG A C 1
ATOM 2584 O O . ARG A 1 343 ? -40.082 -5.662 -0.695 1.00 49.88 343 ARG A O 1
ATOM 2591 N N . GLY A 1 344 ? -39.357 -3.546 -0.516 1.00 44.03 344 GLY A N 1
ATOM 2592 C CA . GLY A 1 344 ? -40.649 -2.996 -0.098 1.00 44.03 344 GLY A CA 1
ATOM 2593 C C . GLY A 1 344 ? -41.110 -3.452 1.290 1.00 44.03 344 GLY A C 1
ATOM 2594 O O . GLY A 1 344 ? -42.290 -3.326 1.603 1.00 44.03 344 GLY A O 1
ATOM 2595 N N . ASN A 1 345 ? -40.211 -3.971 2.135 1.00 42.59 345 ASN A N 1
ATOM 2596 C CA . ASN A 1 345 ? -40.549 -4.344 3.509 1.00 42.59 345 ASN A CA 1
ATOM 2597 C C . ASN A 1 345 ? -40.427 -3.115 4.422 1.00 42.59 345 ASN A C 1
ATOM 2599 O O . ASN A 1 345 ? -39.412 -2.892 5.075 1.00 42.59 345 ASN A O 1
ATOM 2603 N N . THR A 1 346 ? -41.481 -2.301 4.463 1.00 41.16 346 THR A N 1
ATOM 2604 C CA . THR A 1 346 ? -41.581 -1.058 5.251 1.00 41.16 346 THR A CA 1
ATOM 2605 C C . THR A 1 346 ? -41.863 -1.267 6.745 1.00 41.16 346 THR A C 1
ATOM 2607 O O . THR A 1 346 ? -42.438 -0.394 7.390 1.00 41.16 346 THR A O 1
ATOM 2610 N N . THR A 1 347 ? -41.467 -2.393 7.340 1.00 41.53 347 THR A N 1
ATOM 2611 C CA . THR A 1 347 ? -41.610 -2.608 8.791 1.00 41.53 347 THR A CA 1
ATOM 2612 C C . THR A 1 347 ? -40.265 -2.471 9.485 1.00 41.53 347 THR A C 1
ATOM 2614 O O . THR A 1 347 ? -39.581 -3.445 9.794 1.00 41.53 347 THR A O 1
ATOM 2617 N N . VAL A 1 348 ? -39.899 -1.218 9.754 1.00 42.72 348 VAL A N 1
ATOM 2618 C CA . VAL A 1 348 ? -38.873 -0.867 10.739 1.00 42.72 348 VAL A CA 1
ATOM 2619 C C . VAL A 1 348 ? -39.366 -1.372 12.101 1.00 42.72 348 VAL A C 1
ATOM 2621 O O . VAL A 1 348 ? -40.284 -0.790 12.673 1.00 42.72 348 VAL A O 1
ATOM 2624 N N . GLY A 1 349 ? -38.815 -2.487 12.597 1.00 44.12 349 GLY A N 1
ATOM 2625 C CA . GLY A 1 349 ? -39.061 -2.948 13.974 1.00 44.12 349 GLY A CA 1
ATOM 2626 C C . GLY A 1 349 ? -39.312 -4.441 14.213 1.00 44.12 349 GLY A C 1
ATOM 2627 O O . GLY A 1 349 ? -39.433 -4.828 15.371 1.00 44.12 349 GLY A O 1
ATOM 2628 N N . GLN A 1 350 ? -39.353 -5.306 13.195 1.00 34.75 350 GLN A N 1
ATOM 2629 C CA . GLN A 1 350 ? -39.416 -6.762 13.413 1.00 34.75 350 GLN A CA 1
ATOM 2630 C C . GLN A 1 350 ? -38.358 -7.500 12.592 1.00 34.75 350 GLN A C 1
ATOM 2632 O O . GLN A 1 350 ? -38.648 -8.142 11.587 1.00 34.75 350 GLN A O 1
ATOM 2637 N N . VAL A 1 351 ? -37.110 -7.447 13.058 1.00 38.03 351 VAL A N 1
ATOM 2638 C CA . VAL A 1 351 ? -36.149 -8.507 12.741 1.00 38.03 351 VAL A CA 1
ATOM 2639 C C . VAL A 1 351 ? -36.514 -9.683 13.639 1.00 38.03 351 VAL A C 1
ATOM 2641 O O . VAL A 1 351 ? -36.286 -9.663 14.847 1.00 38.03 351 VAL A O 1
ATOM 2644 N N . SER A 1 352 ? -37.166 -10.684 13.053 1.00 33.06 352 SER A N 1
ATOM 2645 C CA . SER A 1 352 ? -37.335 -11.993 13.675 1.00 33.06 352 SER A CA 1
ATOM 2646 C C . SER A 1 352 ? -35.946 -12.537 14.004 1.00 33.06 352 SER A C 1
ATOM 2648 O O . SER A 1 352 ? -35.214 -12.945 13.101 1.00 33.06 352 SER A O 1
ATOM 2650 N N . LEU A 1 353 ? -35.594 -12.543 15.294 1.00 33.25 353 LEU A N 1
ATOM 2651 C CA . LEU A 1 353 ? -34.514 -13.352 15.851 1.00 33.25 353 LEU A CA 1
ATOM 2652 C C . LEU A 1 353 ? -34.817 -14.811 15.516 1.00 33.25 353 LEU A C 1
ATOM 2654 O O . LEU A 1 353 ? -35.467 -15.529 16.275 1.00 33.25 353 LEU A O 1
ATOM 2658 N N . THR A 1 354 ? -34.366 -15.252 14.348 1.00 29.73 354 THR A N 1
ATOM 2659 C CA . THR A 1 354 ? -34.414 -16.661 13.981 1.00 29.73 354 THR A CA 1
ATOM 2660 C C . THR A 1 354 ? -33.233 -17.305 14.690 1.00 29.73 354 THR A C 1
ATOM 2662 O O . THR A 1 354 ? -32.144 -17.452 14.144 1.00 29.73 354 THR A O 1
ATOM 2665 N N . SER A 1 355 ? -33.423 -17.594 15.977 1.00 28.97 355 SER A N 1
ATOM 2666 C CA . SER A 1 355 ? -32.472 -18.342 16.786 1.00 28.97 355 SER A CA 1
ATOM 2667 C C . SER A 1 355 ? -32.224 -19.696 16.123 1.00 28.97 355 SER A C 1
ATOM 2669 O O . SER A 1 355 ? -33.130 -20.529 16.041 1.00 28.97 355 SER A O 1
ATOM 2671 N N . PHE A 1 356 ? -31.000 -19.933 15.660 1.00 26.48 356 PHE A N 1
ATOM 2672 C CA . PHE A 1 356 ? -30.565 -21.259 15.248 1.00 26.48 356 PHE A CA 1
ATOM 2673 C C . PHE A 1 356 ? -30.381 -22.111 16.507 1.00 26.48 356 PHE A C 1
ATOM 2675 O O . PHE A 1 356 ? -29.352 -22.044 17.178 1.00 26.48 356 PHE A O 1
ATOM 2682 N N . ASN A 1 357 ? -31.392 -22.912 16.846 1.00 26.69 357 ASN A N 1
ATOM 2683 C CA . ASN A 1 357 ? -31.227 -23.996 17.808 1.00 26.69 357 ASN A CA 1
ATOM 2684 C C . ASN A 1 357 ? -30.312 -25.055 17.185 1.00 26.69 357 ASN A C 1
ATOM 2686 O O . ASN A 1 357 ? -30.724 -25.832 16.327 1.00 26.69 357 ASN A O 1
ATOM 2690 N N . VAL A 1 358 ? -29.054 -25.078 17.623 1.00 30.25 358 VAL A N 1
ATOM 2691 C CA . VAL A 1 358 ? -28.124 -26.168 17.330 1.00 30.25 358 VAL A CA 1
ATOM 2692 C C . VAL A 1 358 ? -28.600 -27.401 18.097 1.00 30.25 358 VAL A C 1
ATOM 2694 O O . VAL A 1 358 ? -28.385 -27.524 19.303 1.00 30.25 358 VAL A O 1
ATOM 2697 N N . ILE A 1 359 ? -29.263 -28.324 17.401 1.00 31.16 359 ILE A N 1
ATOM 2698 C CA . ILE A 1 359 ? -29.541 -29.660 17.928 1.00 31.16 359 ILE A CA 1
ATOM 2699 C C . ILE A 1 359 ? -28.196 -30.391 18.020 1.00 31.16 359 ILE A C 1
ATOM 2701 O O . ILE A 1 359 ? -27.590 -30.741 17.010 1.00 31.16 359 ILE A O 1
ATOM 2705 N N . ARG A 1 360 ? -27.703 -30.604 19.245 1.00 31.22 360 ARG A N 1
ATOM 2706 C CA . ARG A 1 360 ? -26.624 -31.564 19.514 1.00 31.22 360 ARG A CA 1
ATOM 2707 C C . ARG A 1 360 ? -27.173 -32.970 19.280 1.00 31.22 360 ARG A C 1
ATOM 2709 O O . ARG A 1 360 ? -27.883 -33.494 20.136 1.00 31.22 360 ARG A O 1
ATOM 2716 N N . GLU A 1 361 ? -26.802 -33.601 18.173 1.00 31.97 361 GLU A N 1
ATOM 2717 C CA . GLU A 1 361 ? -26.849 -35.061 18.098 1.00 31.97 361 GLU A CA 1
ATOM 2718 C C . GLU A 1 361 ? -25.816 -35.624 19.082 1.00 31.97 361 GLU A C 1
ATOM 2720 O O . GLU A 1 361 ? -24.612 -35.385 18.962 1.00 31.97 361 GLU A O 1
ATOM 2725 N N . ARG A 1 362 ? -26.301 -36.329 20.110 1.00 39.28 362 ARG A N 1
ATOM 2726 C CA . ARG A 1 362 ? -25.458 -37.173 20.960 1.00 39.28 362 ARG A CA 1
ATOM 2727 C C . ARG A 1 362 ? -24.977 -38.348 20.109 1.00 39.28 362 ARG A C 1
ATOM 2729 O O . ARG A 1 362 ? -25.807 -39.063 19.554 1.00 39.28 362 ARG A O 1
ATOM 2736 N N . ARG A 1 363 ? -23.662 -38.545 20.041 1.00 41.00 363 ARG A N 1
ATOM 2737 C CA . ARG A 1 363 ? -23.083 -39.873 19.822 1.00 41.00 363 ARG A CA 1
ATOM 2738 C C . ARG A 1 363 ? -22.725 -40.476 21.165 1.00 41.00 363 ARG A C 1
ATOM 2740 O O . ARG A 1 363 ? -22.269 -39.692 22.032 1.00 41.00 363 ARG A O 1
#

Foldseek 3Di:
DDDDDDDDDDPDDPPPPDDPPDDPVVVVVVVVVVVVVVVLVVQVVQLLVQLLVLLCQLFLVLLLQLLCCLVPPQLVCQPDPSLLVLLLCLLQVLLVLLVVLVVVCVVLVLDDPLLVVLSVLLNCLSVVLSVLCVVVVLSGSNLSSNSCSVQVGNLVSSLVSCLFKPKDKPFPFDPVLLLVLLLQLLVVQLVLLLVLLVQLVVQLVVCCVPQNNSRSNSVRNSVSRSVSSSVSSCSSQVSSCVVVVHDMGMHIDTNDPVCVDPVNVSLCSSQVSSLSSSLSSSLSSQLSSQCVVCCVPDPPDPVSSSSSSNSSSVSNSSSSSSSSSSNPGDSPPPDDVVNVVVVVVPDPPDPDPPDPPDPDDDD

Organism: NCBI:txid82995

Radius of gyration: 29.4 Å; chains: 1; bounding box: 70×67×134 Å

Secondary structure (DSSP, 8-state):
---PPPP-----------------HHHHHHHHHHHHHHHHHHHHHHHHHHHHHHHIIIIIHHHHHHHHHIIIIIHHHTSTTHHHHHHHHHHHHHHHHHHHHHHHHHHHT---HHHHHHHHHHHHHHHHHHHHHHHTT---HHHHHHHHHIIIIIHHHHHHHHHHEEEEES----HHHHHHHHHHHHHHHHHHHHHHHHHHHHHHHHHHHHHHHHHHHHHHHHHHHHHHHHHHHHHHHHHHHHHHT----EEEEEPPGGG--HHHHHHIIIIIIHHHHHHHHHHHHHHHHHHHHHTTTSTT-HHHHHHHHHHHHHHHHHHHHHHHHHHT--TTS-S-HHHHHTTT---TT--------------